Protein AF-A0A7C3QJ65-F1 (afdb_monomer_lite)

pLDDT: mean 93.24, std 5.61, range [56.28, 98.56]

Sequence (211 aa):
IHGATCEPDRPHPTGARRCIPSEDRAKGANEWNRYRVEANDGVIKLAVNGKVVSGVSKCSPRKGYLALESEGSECRFRNIKIKELPSTNPKREEVAEPHVGFRSIFSGLDLTGWKPEAADGWEASGGILRSAGKGGLTRKFEDDSSEVLFDWKVPAKAEGAYKVTVGGKEVKLTGKPGAWNRATVAGDKPEFTFTPAEGLEIRSVFHRHTK

Radius of gyration: 21.66 Å; chains: 1; bounding box: 52×41×55 Å

Secondary structure (DSSP, 8-state):
-TT-EEEESS--TT--SS---SS-----TTPPPPEEEEEETTEEEEEETTEEEEEEEEEESSB--------SS----------PPPP----GGGBPPP--SPEE---SSS-TT-EESSTTSEEEETTEEEEESSS-EEEE--SSEEEEEEEEE--TTS-SEEEEEETTEEEEEE--TTS-EEEEEEEES-EEEEPP-EEEEEEEEEEEE--

Foldseek 3Di:
DPPKAWDWPDADPVRDRFWDFQDDDDDDPPDDKDWDWDQAPQKIFIDINHDTGIITGPIAQSEDDDDDDDDPDDDDDDDDDDDDDDHPPDDPRNYDDDPPAWDDPDPQPALVQKDFPDPQQWGRHRQKIAGQQDGKIKHFDQAQKKKKKKKKAAAQPDPQWFWKAWPNDIDIDGGHHPDIDMDIDMDGRTTIIGHGDHGMMMGDIIMGRDD

Structure (mmCIF, N/CA/C/O backbone):
data_AF-A0A7C3QJ65-F1
#
_entry.id   AF-A0A7C3QJ65-F1
#
loop_
_atom_site.group_PDB
_atom_site.id
_atom_site.type_symbol
_atom_site.label_atom_id
_atom_site.label_alt_id
_atom_site.label_comp_id
_atom_site.label_asym_id
_atom_site.label_entity_id
_atom_site.label_seq_id
_atom_site.pdbx_PDB_ins_code
_atom_site.Cartn_x
_atom_site.Cartn_y
_atom_site.Cartn_z
_atom_site.occupancy
_atom_site.B_iso_or_equiv
_atom_site.auth_seq_id
_atom_site.auth_comp_id
_atom_site.auth_asym_id
_atom_site.auth_atom_id
_atom_site.pdbx_PDB_model_num
ATOM 1 N N . ILE A 1 1 ? 7.523 -0.849 -2.517 1.00 56.28 1 ILE A N 1
ATOM 2 C CA . ILE A 1 1 ? 6.532 -1.911 -2.203 1.00 56.28 1 ILE A CA 1
ATOM 3 C C . ILE A 1 1 ? 7.218 -2.946 -1.319 1.00 56.28 1 ILE A C 1
ATOM 5 O O . ILE A 1 1 ? 8.171 -3.571 -1.772 1.00 56.28 1 ILE A O 1
ATOM 9 N N . HIS A 1 2 ? 6.826 -3.060 -0.048 1.00 62.53 2 HIS A N 1
ATOM 10 C CA . HIS A 1 2 ? 7.439 -4.027 0.871 1.00 62.53 2 HIS A CA 1
ATOM 11 C C . HIS A 1 2 ? 7.270 -5.460 0.342 1.00 62.53 2 HIS A C 1
ATOM 13 O O . HIS A 1 2 ? 6.179 -5.832 -0.077 1.00 62.53 2 HIS A O 1
ATOM 19 N N . GLY A 1 3 ? 8.352 -6.243 0.350 1.00 79.12 3 GLY A N 1
ATOM 20 C CA . GLY A 1 3 ? 8.357 -7.651 -0.071 1.00 79.12 3 GLY A CA 1
ATOM 21 C C . GLY A 1 3 ? 8.619 -7.904 -1.560 1.00 79.12 3 GLY A C 1
ATOM 22 O O . GLY A 1 3 ? 8.914 -9.038 -1.918 1.00 79.12 3 GLY A O 1
ATOM 23 N N . ALA A 1 4 ? 8.575 -6.879 -2.419 1.00 88.12 4 ALA A N 1
ATOM 24 C CA . ALA A 1 4 ? 8.908 -7.045 -3.832 1.00 88.12 4 ALA A CA 1
ATOM 25 C C . ALA A 1 4 ? 10.425 -7.192 -4.042 1.00 88.12 4 ALA A C 1
ATOM 27 O O . ALA A 1 4 ? 11.221 -6.497 -3.404 1.00 88.12 4 ALA A O 1
ATOM 28 N N . THR A 1 5 ? 10.826 -8.063 -4.966 1.00 92.81 5 THR A N 1
ATOM 29 C CA . THR A 1 5 ? 12.233 -8.292 -5.328 1.00 92.81 5 THR A CA 1
ATOM 30 C C . THR A 1 5 ? 12.423 -8.234 -6.841 1.00 92.81 5 THR A C 1
ATOM 32 O O . THR A 1 5 ? 11.487 -8.449 -7.605 1.00 92.81 5 THR A O 1
ATOM 35 N N . CYS A 1 6 ? 13.632 -7.890 -7.283 1.00 95.31 6 CYS A N 1
ATOM 36 C CA . CYS A 1 6 ? 14.039 -7.889 -8.690 1.00 95.31 6 CYS A CA 1
ATOM 37 C C . CYS A 1 6 ? 15.569 -7.835 -8.797 1.00 95.31 6 CYS A C 1
ATOM 39 O O . CYS A 1 6 ? 16.247 -7.557 -7.809 1.00 95.31 6 CYS A O 1
ATOM 41 N N . GLU A 1 7 ? 16.136 -8.080 -9.971 1.00 96.50 7 GLU A N 1
ATOM 42 C CA . GLU A 1 7 ? 17.544 -7.858 -10.313 1.00 96.50 7 GLU A CA 1
ATOM 43 C C . GLU A 1 7 ? 17.655 -6.697 -11.306 1.00 96.50 7 GLU A C 1
ATOM 45 O O . GLU A 1 7 ? 17.042 -6.758 -12.372 1.00 96.50 7 GLU A O 1
ATOM 50 N N . PRO A 1 8 ? 18.394 -5.622 -10.990 1.00 97.19 8 PRO A N 1
ATOM 51 C CA . PRO A 1 8 ? 18.526 -4.504 -11.911 1.00 97.19 8 PRO A CA 1
ATOM 52 C C . PRO A 1 8 ? 19.449 -4.856 -13.081 1.00 97.19 8 PRO A C 1
ATOM 54 O O . PRO A 1 8 ? 20.482 -5.488 -12.884 1.00 97.19 8 PRO A O 1
ATOM 57 N N . ASP A 1 9 ? 19.118 -4.378 -14.285 1.00 97.12 9 ASP A N 1
ATOM 58 C CA . ASP A 1 9 ? 19.954 -4.572 -15.485 1.00 97.12 9 ASP A CA 1
ATOM 59 C C . ASP A 1 9 ? 21.378 -4.019 -15.313 1.00 97.12 9 ASP A C 1
ATOM 61 O O . ASP A 1 9 ? 22.310 -4.426 -16.003 1.00 97.12 9 ASP A O 1
ATOM 65 N N . ARG A 1 10 ? 21.530 -3.031 -14.426 1.00 96.38 10 ARG A N 1
ATOM 66 C CA . ARG A 1 10 ? 22.800 -2.402 -14.068 1.00 96.38 10 ARG A CA 1
ATOM 67 C C . ARG A 1 10 ? 22.866 -2.223 -12.553 1.00 96.38 10 ARG A C 1
ATOM 69 O O . ARG A 1 10 ? 21.858 -1.806 -11.975 1.00 96.38 10 ARG A O 1
ATOM 76 N N . PRO A 1 11 ? 24.021 -2.474 -11.914 1.00 93.44 11 PRO A N 1
ATOM 77 C CA . PRO A 1 11 ? 24.183 -2.263 -10.483 1.00 93.44 11 PRO A CA 1
ATOM 78 C C . PRO A 1 11 ? 23.850 -0.826 -10.077 1.00 93.44 11 PRO A C 1
ATOM 80 O O . PRO A 1 11 ? 24.285 0.135 -10.711 1.00 93.44 11 PRO A O 1
ATOM 83 N N . HIS A 1 12 ? 23.088 -0.676 -8.997 1.00 94.19 12 HIS A N 1
ATOM 84 C CA . HIS A 1 12 ? 22.902 0.624 -8.367 1.00 94.19 12 HIS A CA 1
ATOM 85 C C . HIS A 1 12 ? 24.169 0.987 -7.570 1.00 94.19 12 HIS A C 1
ATOM 87 O O . HIS A 1 12 ? 24.677 0.115 -6.863 1.00 94.19 12 HIS A O 1
ATOM 93 N N . PRO A 1 13 ? 24.644 2.249 -7.576 1.00 92.56 13 PRO A N 1
ATOM 94 C CA . PRO A 1 13 ? 25.845 2.673 -6.840 1.00 92.56 13 PRO A CA 1
ATOM 95 C C . PRO A 1 13 ? 25.834 2.348 -5.339 1.00 92.56 13 PRO A C 1
ATOM 97 O O . PRO A 1 13 ? 26.878 2.179 -4.727 1.00 92.56 13 PRO A O 1
ATOM 100 N N . THR A 1 14 ? 24.643 2.243 -4.747 1.00 94.12 14 THR A N 1
ATOM 101 C CA . THR A 1 14 ? 24.440 1.918 -3.322 1.00 94.12 14 THR A CA 1
ATOM 102 C C . THR A 1 14 ? 24.020 0.464 -3.067 1.00 94.12 14 THR A C 1
ATOM 104 O O . THR A 1 14 ? 23.598 0.134 -1.964 1.00 94.12 14 THR A O 1
ATOM 107 N N . GLY A 1 15 ? 24.028 -0.399 -4.089 1.00 91.81 15 GLY A N 1
ATOM 108 C CA . GLY A 1 15 ? 23.559 -1.788 -3.982 1.00 91.81 15 GLY A CA 1
ATOM 109 C C . GLY A 1 15 ? 22.034 -1.962 -3.919 1.00 91.81 15 GLY A C 1
ATOM 110 O O . GLY A 1 15 ? 21.546 -3.084 -3.786 1.00 91.81 15 GLY A O 1
ATOM 111 N N . ALA A 1 16 ? 21.257 -0.879 -4.039 1.00 90.81 16 ALA A N 1
ATOM 112 C CA . ALA A 1 16 ? 19.799 -0.952 -4.072 1.00 90.81 16 ALA A CA 1
ATOM 113 C C . ALA A 1 16 ? 19.288 -1.820 -5.240 1.00 90.81 16 ALA A C 1
ATOM 115 O O . ALA A 1 16 ? 19.805 -1.770 -6.357 1.00 90.81 16 ALA A O 1
ATOM 116 N N . ARG A 1 17 ? 18.208 -2.575 -5.005 1.00 91.25 17 ARG A N 1
ATOM 117 C CA . ARG A 1 17 ? 17.552 -3.430 -6.011 1.00 91.25 17 ARG A CA 1
ATOM 118 C C . ARG A 1 17 ? 16.629 -2.604 -6.921 1.00 91.25 17 ARG A C 1
ATOM 120 O O . ARG A 1 17 ? 15.421 -2.801 -6.946 1.00 91.25 17 ARG A O 1
ATOM 127 N N . ARG A 1 18 ? 17.203 -1.621 -7.623 1.00 91.75 18 ARG A N 1
ATOM 128 C CA . ARG A 1 18 ? 16.533 -0.767 -8.621 1.00 91.75 18 ARG A CA 1
ATOM 129 C C . ARG A 1 18 ? 17.526 -0.327 -9.696 1.00 91.75 18 ARG A C 1
ATOM 131 O O . ARG A 1 18 ? 18.717 -0.219 -9.422 1.00 91.75 18 ARG A O 1
ATOM 138 N N . CYS A 1 19 ? 17.043 -0.034 -10.901 1.00 95.31 19 CYS A N 1
ATOM 139 C CA . CYS A 1 19 ? 17.888 0.383 -12.022 1.00 95.31 19 CYS A CA 1
ATOM 140 C C . CYS A 1 19 ? 17.756 1.893 -12.281 1.00 95.31 19 CYS A C 1
ATOM 142 O O . CYS A 1 19 ? 16.669 2.368 -12.610 1.00 95.31 19 CYS A O 1
ATOM 144 N N . ILE A 1 20 ? 18.858 2.639 -12.144 1.00 95.06 20 ILE A N 1
ATOM 145 C CA . ILE A 1 20 ? 18.924 4.062 -12.525 1.00 95.06 20 ILE A CA 1
ATOM 146 C C . ILE A 1 20 ? 18.841 4.173 -14.061 1.00 95.06 20 ILE A C 1
ATOM 148 O O . ILE A 1 20 ? 19.428 3.330 -14.758 1.00 95.06 20 ILE A O 1
ATOM 152 N N . PRO A 1 21 ? 18.138 5.185 -14.611 1.00 96.06 21 PRO A N 1
ATOM 153 C CA . PRO A 1 21 ? 18.140 5.464 -16.045 1.00 96.06 21 PRO A CA 1
ATOM 154 C C . PRO A 1 21 ? 19.560 5.553 -16.620 1.00 96.06 21 PRO A C 1
ATOM 156 O O . PRO A 1 21 ? 20.447 6.144 -16.016 1.00 96.06 21 PRO A O 1
ATOM 159 N N . SER A 1 22 ? 19.789 4.966 -17.794 1.00 96.06 22 SER A N 1
ATOM 160 C CA . SER A 1 22 ? 21.086 5.038 -18.487 1.00 96.06 22 SER A CA 1
ATOM 161 C C . SER A 1 22 ? 21.406 6.432 -19.032 1.00 96.06 22 SER A C 1
ATOM 163 O O . SER A 1 22 ? 22.543 6.701 -19.394 1.00 96.06 22 SER A O 1
ATOM 165 N N . GLU A 1 23 ? 20.395 7.284 -19.157 1.00 96.50 23 GLU A N 1
ATOM 166 C CA . GLU A 1 23 ? 20.479 8.660 -19.641 1.00 96.50 23 GLU A CA 1
ATOM 167 C C . GLU A 1 23 ? 19.212 9.404 -19.198 1.00 96.50 23 GLU A C 1
ATOM 169 O O . GLU A 1 23 ? 18.167 8.775 -18.982 1.00 96.50 23 GLU A O 1
ATOM 174 N N . ASP A 1 24 ? 19.297 10.728 -19.090 1.00 97.12 24 ASP A N 1
ATOM 175 C CA . ASP A 1 24 ? 18.121 11.559 -18.859 1.00 97.12 24 ASP A CA 1
ATOM 176 C C . ASP A 1 24 ? 17.358 11.776 -20.171 1.00 97.12 24 ASP A C 1
ATOM 178 O O . ASP A 1 24 ? 17.922 12.088 -21.223 1.00 97.12 24 ASP A O 1
ATOM 182 N N . ARG A 1 25 ? 16.051 11.550 -20.107 1.00 97.25 25 ARG A N 1
ATOM 183 C CA . ARG A 1 25 ? 15.113 11.722 -21.218 1.00 97.25 25 ARG A CA 1
ATOM 184 C C . ARG A 1 25 ? 13.868 12.474 -20.793 1.00 97.25 25 ARG A C 1
ATOM 186 O O . ARG A 1 25 ? 13.020 12.709 -21.654 1.00 97.25 25 ARG A O 1
ATOM 193 N N . ALA A 1 26 ? 13.716 12.786 -19.508 1.00 96.75 26 ALA A N 1
ATOM 194 C CA . ALA A 1 26 ? 12.559 13.515 -19.038 1.00 96.75 26 ALA A CA 1
ATOM 195 C C . ALA A 1 26 ? 12.651 14.964 -19.526 1.00 96.75 26 ALA A C 1
ATOM 197 O O . ALA A 1 26 ? 13.705 15.592 -19.518 1.00 96.75 26 ALA A O 1
ATOM 198 N N . LYS A 1 27 ? 11.525 15.478 -20.000 1.00 97.00 27 LYS A N 1
ATOM 199 C CA . LYS A 1 27 ? 11.337 16.894 -20.286 1.00 97.00 27 LYS A CA 1
ATOM 200 C C . LYS A 1 27 ? 11.169 17.682 -18.989 1.00 97.00 27 LYS A C 1
ATOM 202 O O . LYS A 1 27 ? 10.910 17.087 -17.940 1.00 97.00 27 LYS A O 1
ATOM 207 N N . GLY A 1 28 ? 11.284 19.005 -19.086 1.00 94.69 28 GLY A N 1
ATOM 208 C CA . GLY A 1 28 ? 11.194 19.900 -17.938 1.00 94.69 28 GLY A CA 1
ATOM 209 C C . GLY A 1 28 ? 9.816 19.906 -17.272 1.00 94.69 28 GLY A C 1
ATOM 210 O O . GLY A 1 28 ? 8.857 19.271 -17.723 1.00 94.69 28 GLY A O 1
ATOM 211 N N . ALA A 1 29 ? 9.712 20.656 -16.175 1.00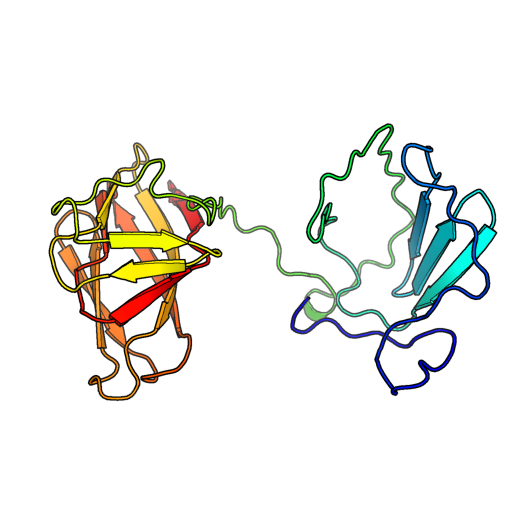 91.56 29 ALA A N 1
ATOM 212 C CA . ALA A 1 29 ? 8.446 20.858 -15.480 1.00 91.56 29 ALA A CA 1
ATOM 213 C C . ALA A 1 29 ? 7.355 21.368 -16.442 1.00 91.56 29 ALA A C 1
ATOM 215 O O . ALA A 1 29 ? 7.623 22.171 -17.334 1.00 91.56 29 ALA A O 1
ATOM 216 N N . ASN A 1 30 ? 6.116 20.916 -16.234 1.00 92.62 30 ASN A N 1
ATOM 217 C CA . ASN A 1 30 ? 4.937 21.221 -17.060 1.00 92.62 30 ASN A CA 1
ATOM 218 C C . ASN A 1 30 ? 4.946 20.658 -18.494 1.00 92.62 30 ASN A C 1
ATOM 220 O O . ASN A 1 30 ? 3.999 20.896 -19.248 1.00 92.62 30 ASN A O 1
ATOM 224 N N . GLU A 1 31 ? 5.944 19.858 -18.873 1.00 97.19 31 GLU A N 1
ATOM 225 C CA . GLU A 1 31 ? 5.954 19.158 -20.155 1.00 97.19 31 GLU A CA 1
ATOM 226 C C . GLU A 1 31 ? 5.465 17.708 -20.046 1.00 97.19 31 GLU A C 1
ATOM 228 O O . GLU A 1 31 ? 5.669 17.002 -19.058 1.00 97.19 31 GLU A O 1
ATOM 233 N N . TRP A 1 32 ? 4.839 17.221 -21.120 1.00 97.88 32 TRP A N 1
ATOM 234 C CA . TRP A 1 32 ? 4.374 15.839 -21.189 1.00 97.88 32 TRP A CA 1
ATOM 235 C C . TRP A 1 32 ? 5.487 14.889 -21.618 1.00 97.88 32 TRP A C 1
ATOM 237 O O . TRP A 1 32 ? 6.022 14.990 -22.726 1.00 97.88 32 TRP A O 1
ATOM 247 N N . ASN A 1 33 ? 5.743 13.897 -20.771 1.00 98.06 33 ASN A N 1
ATOM 248 C CA . ASN A 1 33 ? 6.625 12.777 -21.056 1.00 98.06 33 ASN A CA 1
ATOM 249 C C . ASN A 1 33 ? 5.822 11.541 -21.479 1.00 98.06 33 ASN A C 1
ATOM 251 O O . ASN A 1 33 ? 4.770 11.239 -20.913 1.00 98.06 33 ASN A O 1
ATOM 255 N N . ARG A 1 34 ? 6.326 10.796 -22.466 1.00 98.19 34 ARG A N 1
ATOM 256 C CA . ARG A 1 34 ? 5.744 9.519 -22.890 1.00 98.19 34 ARG A CA 1
ATOM 257 C C . ARG A 1 34 ? 6.483 8.367 -22.226 1.00 98.19 34 ARG A C 1
ATOM 259 O O . ARG A 1 34 ? 7.648 8.127 -22.532 1.00 98.19 34 ARG A O 1
ATOM 266 N N . TYR A 1 35 ? 5.770 7.617 -21.397 1.00 98.00 35 TYR A N 1
ATOM 267 C CA . TYR A 1 35 ? 6.270 6.405 -20.759 1.00 98.00 35 TYR A CA 1
ATOM 268 C C . TYR A 1 35 ? 5.720 5.175 -21.486 1.00 98.00 35 TYR A C 1
ATOM 270 O O . TYR A 1 35 ? 4.536 5.120 -21.825 1.00 98.00 35 TYR A O 1
ATOM 278 N N . ARG A 1 36 ? 6.579 4.184 -21.733 1.00 98.19 36 ARG A N 1
ATOM 279 C CA . ARG A 1 36 ? 6.175 2.832 -22.137 1.00 98.19 36 ARG A CA 1
ATOM 280 C C . ARG A 1 36 ? 6.827 1.846 -21.182 1.00 98.19 36 ARG A C 1
ATOM 282 O O . ARG A 1 36 ? 8.048 1.721 -21.174 1.00 98.19 36 ARG A O 1
ATOM 289 N N . VAL A 1 37 ? 6.001 1.162 -20.404 1.00 97.62 37 VAL A N 1
ATOM 290 C CA . VAL A 1 37 ? 6.424 0.053 -19.551 1.00 97.62 37 VAL A CA 1
ATOM 291 C C . VAL A 1 37 ? 6.073 -1.239 -20.270 1.00 97.62 37 VAL A C 1
ATOM 293 O O . VAL A 1 37 ? 4.936 -1.414 -20.703 1.00 97.62 37 VAL A O 1
ATOM 296 N N . GLU A 1 38 ? 7.052 -2.120 -20.420 1.00 97.12 38 GLU A N 1
ATOM 297 C CA . GLU A 1 38 ? 6.853 -3.471 -20.936 1.00 97.12 38 GLU A CA 1
ATOM 298 C C . GLU A 1 38 ? 7.221 -4.453 -19.832 1.00 97.12 38 GLU A C 1
ATOM 300 O O . GLU A 1 38 ? 8.361 -4.452 -19.370 1.00 97.12 38 GLU A O 1
ATOM 305 N N . ALA A 1 39 ? 6.246 -5.240 -19.384 1.00 95.62 39 ALA A N 1
ATOM 306 C CA . ALA A 1 39 ? 6.422 -6.261 -18.364 1.00 95.62 39 ALA A CA 1
ATOM 307 C C . ALA A 1 39 ? 6.089 -7.624 -18.973 1.00 95.62 39 ALA A C 1
ATOM 309 O O . ALA A 1 39 ? 4.946 -7.865 -19.361 1.00 95.62 39 ALA A O 1
ATOM 310 N N . ASN A 1 40 ? 7.089 -8.493 -19.083 1.00 93.62 40 ASN A N 1
ATOM 311 C CA . ASN A 1 40 ? 6.942 -9.823 -19.654 1.00 93.62 40 ASN A CA 1
ATOM 312 C C . ASN A 1 40 ? 7.882 -10.799 -18.943 1.00 93.62 40 ASN A C 1
ATOM 314 O O . ASN A 1 40 ? 9.057 -10.499 -18.762 1.00 93.62 40 ASN A O 1
ATOM 318 N N . ASP A 1 41 ? 7.358 -11.949 -18.526 1.00 91.62 41 ASP A N 1
ATOM 319 C CA . ASP A 1 41 ? 8.141 -13.042 -17.938 1.00 91.62 41 ASP A CA 1
ATOM 320 C C . ASP A 1 41 ? 9.087 -12.624 -16.784 1.00 91.62 41 ASP A C 1
ATOM 322 O O . ASP A 1 41 ? 10.246 -13.018 -16.703 1.00 91.62 41 ASP A O 1
ATOM 326 N N . GLY A 1 42 ? 8.614 -11.762 -15.874 1.00 93.06 42 GLY A N 1
ATOM 327 C CA . GLY A 1 42 ? 9.434 -11.265 -14.756 1.00 93.06 42 GLY A CA 1
ATOM 328 C C . GLY A 1 42 ? 10.523 -10.255 -15.151 1.00 93.06 42 GLY A C 1
ATOM 329 O O . GLY A 1 42 ? 11.331 -9.867 -14.303 1.00 93.06 42 GLY A O 1
ATOM 330 N N . VAL A 1 43 ? 10.533 -9.797 -16.404 1.00 95.50 43 VAL A N 1
ATOM 331 C CA . VAL A 1 43 ? 11.344 -8.683 -16.903 1.00 95.50 43 VAL A CA 1
ATOM 332 C C . VAL A 1 43 ? 10.461 -7.454 -17.063 1.00 95.50 43 VAL A C 1
ATOM 334 O O . VAL A 1 43 ? 9.379 -7.532 -17.637 1.00 95.50 43 VAL A O 1
ATOM 337 N N . ILE A 1 44 ? 10.930 -6.308 -16.574 1.00 96.81 44 ILE A N 1
ATOM 338 C CA . ILE A 1 44 ? 10.262 -5.016 -16.739 1.00 96.81 44 ILE A CA 1
ATOM 339 C C . ILE A 1 44 ? 11.249 -4.048 -17.374 1.00 96.81 44 ILE A C 1
ATOM 341 O O . ILE A 1 44 ? 12.331 -3.827 -16.833 1.00 96.81 44 ILE A O 1
ATOM 345 N N . LYS A 1 45 ? 10.876 -3.446 -18.504 1.00 98.06 45 LYS A N 1
ATOM 346 C CA . LYS A 1 45 ? 11.635 -2.378 -19.166 1.00 98.06 45 LYS A CA 1
ATOM 347 C C . LYS A 1 45 ? 10.826 -1.090 -19.169 1.00 98.06 45 LYS A C 1
ATOM 349 O O . LYS A 1 45 ? 9.633 -1.097 -19.470 1.00 98.06 45 LYS A O 1
ATOM 354 N N . LEU A 1 46 ? 11.497 0.021 -18.888 1.00 98.31 46 LEU A N 1
ATOM 355 C CA . LEU A 1 46 ? 10.932 1.359 -18.973 1.00 98.31 46 LEU A CA 1
ATOM 356 C C . LEU A 1 46 ? 11.587 2.122 -20.123 1.00 98.31 46 LEU A C 1
ATOM 358 O O . LEU A 1 46 ? 12.801 2.340 -20.136 1.00 98.31 46 LEU A O 1
ATOM 362 N N . ALA A 1 47 ? 10.757 2.577 -21.058 1.00 98.56 47 ALA A N 1
ATOM 363 C CA . ALA A 1 47 ? 11.131 3.584 -22.033 1.00 98.56 47 ALA A CA 1
ATOM 364 C C . ALA A 1 47 ? 10.529 4.949 -21.698 1.00 98.56 47 ALA A C 1
ATOM 366 O O . ALA A 1 47 ? 9.329 5.057 -21.438 1.00 98.56 47 ALA A O 1
ATOM 367 N N . VAL A 1 48 ? 11.362 5.986 -21.779 1.00 98.56 48 VAL A N 1
ATOM 368 C CA . VAL A 1 48 ? 10.982 7.393 -21.607 1.00 98.56 48 VAL A CA 1
ATOM 369 C C . VAL A 1 48 ? 11.252 8.114 -22.923 1.00 98.56 48 VAL A C 1
ATOM 371 O O . VAL A 1 48 ? 12.338 8.005 -23.491 1.00 98.56 48 VAL A O 1
ATOM 374 N N . ASN A 1 49 ? 10.235 8.797 -23.450 1.00 98.25 49 ASN A N 1
ATOM 375 C CA . ASN A 1 49 ? 10.297 9.557 -24.702 1.00 98.25 49 ASN A CA 1
ATOM 376 C C . ASN A 1 49 ? 10.922 8.773 -25.874 1.00 98.25 49 ASN A C 1
ATOM 378 O O . ASN A 1 49 ? 11.700 9.298 -26.663 1.00 98.25 49 ASN A O 1
ATOM 382 N N . GLY A 1 50 ? 10.549 7.493 -25.992 1.00 97.62 50 GLY A N 1
ATOM 383 C CA . GLY A 1 50 ? 10.890 6.636 -27.132 1.00 97.62 50 GLY A CA 1
ATOM 384 C C . GLY A 1 50 ? 12.117 5.741 -26.956 1.00 97.62 50 GLY A C 1
ATOM 385 O O . GLY A 1 50 ? 12.309 4.859 -27.790 1.00 97.62 50 GLY A O 1
ATOM 386 N N . LYS A 1 51 ? 12.902 5.885 -25.877 1.00 98.12 51 LYS A N 1
ATOM 387 C CA . LYS A 1 51 ? 14.084 5.040 -25.631 1.00 98.12 51 LYS A CA 1
ATOM 388 C C . LYS A 1 51 ? 13.997 4.301 -24.304 1.00 98.12 51 LYS A C 1
ATOM 390 O O . LYS A 1 51 ? 13.607 4.886 -23.300 1.00 98.12 51 LYS A O 1
ATOM 395 N N . VAL A 1 52 ? 14.352 3.014 -24.315 1.00 98.38 52 VAL A N 1
ATOM 396 C CA . VAL A 1 52 ? 14.500 2.200 -23.100 1.00 98.38 52 VAL A CA 1
ATOM 397 C C . VAL A 1 52 ? 15.684 2.737 -22.306 1.00 98.38 52 VAL A C 1
ATOM 399 O O . VAL A 1 52 ? 16.798 2.769 -22.823 1.00 98.38 52 VAL A O 1
ATOM 402 N N . VAL A 1 53 ? 15.432 3.161 -21.070 1.00 98.31 53 VAL A N 1
ATOM 403 C CA . VAL A 1 53 ? 16.448 3.770 -20.197 1.00 98.31 53 VAL A CA 1
ATOM 404 C C . VAL A 1 53 ? 16.718 2.944 -18.947 1.00 98.31 53 VAL A C 1
ATOM 406 O O . VAL A 1 53 ? 17.816 3.005 -18.402 1.00 98.31 53 VAL A O 1
ATOM 409 N N . SER A 1 54 ? 15.772 2.130 -18.486 1.00 97.75 54 SER A N 1
ATOM 410 C CA . SER A 1 54 ? 15.966 1.280 -17.310 1.00 97.75 54 SER A CA 1
ATOM 411 C C . SER A 1 54 ? 15.223 -0.040 -17.441 1.00 97.75 54 SER A C 1
ATOM 413 O O . SER A 1 54 ? 14.291 -0.189 -18.238 1.00 97.75 54 SER A O 1
ATOM 415 N N . GLY A 1 55 ? 15.664 -1.012 -16.651 1.00 97.88 55 GLY A N 1
ATOM 416 C CA . GLY A 1 55 ? 15.026 -2.307 -16.604 1.00 97.88 55 GLY A CA 1
ATOM 417 C C . GLY A 1 55 ? 15.473 -3.150 -15.425 1.00 97.88 55 GLY A C 1
ATOM 418 O O . GLY A 1 55 ? 16.515 -2.919 -14.806 1.00 97.88 55 GLY A O 1
ATOM 419 N N . VAL A 1 56 ? 14.623 -4.108 -15.102 1.00 97.69 56 VAL A N 1
ATOM 420 C CA . VAL A 1 56 ? 14.834 -5.103 -14.059 1.00 97.69 56 VAL A CA 1
ATOM 421 C C . VAL A 1 56 ? 14.384 -6.470 -14.575 1.00 97.69 56 VAL A C 1
ATOM 423 O O . VAL A 1 56 ? 13.559 -6.565 -15.485 1.00 97.69 56 VAL A O 1
ATOM 426 N N . SER A 1 57 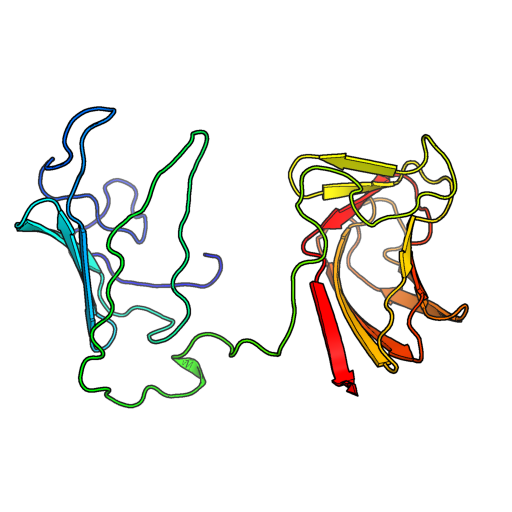? 14.922 -7.529 -13.990 1.00 96.94 57 SER A N 1
ATOM 427 C CA . SER A 1 57 ? 14.592 -8.929 -14.260 1.00 96.94 57 SER A CA 1
ATOM 428 C C . SER A 1 57 ? 14.326 -9.676 -12.953 1.00 96.94 57 SER A C 1
ATOM 430 O O . SER A 1 57 ? 14.435 -9.089 -11.876 1.00 96.94 57 SER A O 1
ATOM 432 N N . LYS A 1 58 ? 13.933 -10.954 -13.032 1.00 95.25 58 LYS A N 1
ATOM 433 C CA . LYS A 1 58 ? 13.596 -11.796 -11.868 1.00 95.25 58 LYS A CA 1
ATOM 434 C C . LYS A 1 58 ? 12.660 -11.094 -10.876 1.00 95.25 58 LYS A C 1
ATOM 436 O O . LYS A 1 58 ? 12.860 -11.155 -9.663 1.00 95.25 58 LYS A O 1
ATOM 441 N N . CYS A 1 59 ? 11.683 -10.359 -11.404 1.00 94.50 59 CYS A N 1
ATOM 442 C CA . CYS A 1 59 ? 10.736 -9.626 -10.580 1.00 94.50 59 CYS A CA 1
ATOM 443 C C . CYS A 1 59 ? 9.826 -10.598 -9.832 1.00 94.50 59 CYS A C 1
ATOM 445 O O . CYS A 1 59 ? 9.305 -11.537 -10.429 1.00 94.50 59 CYS A O 1
ATOM 447 N N . SER A 1 60 ? 9.585 -10.329 -8.555 1.00 92.31 60 SER A N 1
ATOM 448 C CA . SER A 1 60 ? 8.522 -10.947 -7.773 1.00 92.31 60 SER A CA 1
ATOM 449 C C . SER A 1 60 ? 7.765 -9.854 -7.013 1.00 92.31 60 SER A C 1
ATOM 451 O O . SER A 1 60 ? 8.407 -9.052 -6.325 1.00 92.31 60 SER A O 1
ATOM 453 N N . PRO A 1 61 ? 6.428 -9.779 -7.134 1.00 93.12 61 PRO A N 1
ATOM 454 C CA . PRO A 1 61 ? 5.568 -10.623 -7.974 1.00 93.12 61 PRO A CA 1
ATOM 455 C C . PRO A 1 61 ? 5.688 -10.320 -9.486 1.00 93.12 61 PRO A C 1
ATOM 457 O O . PRO A 1 61 ? 6.064 -9.222 -9.891 1.00 93.12 61 PRO A O 1
ATOM 460 N N . ARG A 1 62 ? 5.324 -11.297 -10.327 1.00 92.69 62 ARG A N 1
ATOM 461 C CA . ARG A 1 62 ? 5.326 -11.265 -11.807 1.00 92.69 62 ARG A CA 1
ATOM 462 C C . ARG A 1 62 ? 3.993 -10.828 -12.428 1.00 92.69 62 ARG A C 1
ATOM 464 O O . ARG A 1 62 ? 3.944 -10.530 -13.617 1.00 92.69 62 ARG A O 1
ATOM 471 N N . LYS A 1 63 ? 2.914 -10.785 -11.642 1.00 91.06 63 LYS A N 1
ATOM 472 C CA . LYS A 1 63 ? 1.585 -10.275 -12.026 1.00 91.06 63 LYS A CA 1
ATOM 473 C C . LYS A 1 63 ? 0.981 -9.538 -10.837 1.00 91.06 63 LYS A C 1
ATOM 475 O O . LYS A 1 63 ? 1.119 -10.012 -9.716 1.00 91.06 63 LYS A O 1
ATOM 480 N N . GLY A 1 64 ? 0.313 -8.410 -11.057 1.00 89.81 64 GLY A N 1
ATOM 481 C CA . GLY A 1 64 ? -0.291 -7.627 -9.980 1.00 89.81 64 GLY A CA 1
ATOM 482 C C . GLY A 1 64 ? -0.950 -6.345 -10.477 1.00 89.81 64 GLY A C 1
ATOM 483 O O . GLY A 1 64 ? -1.276 -6.229 -11.657 1.00 89.81 64 GLY A O 1
ATOM 484 N N . TYR A 1 65 ? -1.145 -5.395 -9.567 1.00 88.88 65 TYR A N 1
ATOM 485 C CA . TYR A 1 65 ? -1.791 -4.112 -9.851 1.00 88.88 65 TYR A CA 1
ATOM 486 C C . TYR A 1 65 ? -0.815 -3.089 -10.421 1.00 88.88 65 TYR A C 1
ATOM 488 O O . TYR A 1 65 ? 0.380 -3.108 -10.129 1.00 88.88 65 TYR A O 1
ATOM 496 N N . LEU A 1 66 ? -1.364 -2.142 -11.177 1.00 90.19 66 LEU A N 1
ATOM 497 C CA . LEU A 1 66 ? -0.695 -0.893 -11.511 1.00 90.19 66 LEU A CA 1
ATOM 498 C C . LEU A 1 66 ? -1.154 0.179 -10.523 1.00 90.19 66 LEU A C 1
ATOM 500 O O . LEU A 1 66 ? -2.348 0.299 -10.252 1.00 90.19 66 LEU A O 1
ATOM 504 N N . ALA A 1 67 ? -0.209 0.959 -10.0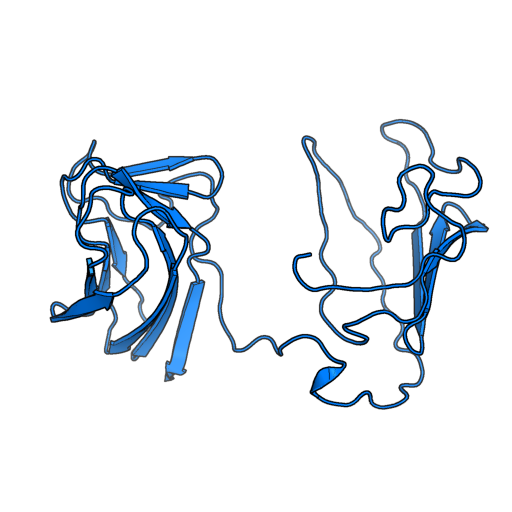08 1.00 88.75 67 ALA A N 1
ATOM 505 C CA . ALA A 1 67 ? -0.481 2.111 -9.161 1.00 88.75 67 ALA A CA 1
ATOM 506 C C . ALA A 1 67 ? 0.079 3.371 -9.823 1.00 88.75 67 ALA A C 1
ATOM 508 O O . ALA A 1 67 ? 1.144 3.335 -10.442 1.00 88.75 67 ALA A O 1
ATOM 509 N N . LEU A 1 68 ? -0.652 4.473 -9.689 1.00 90.50 68 LEU A N 1
ATOM 510 C CA . LEU A 1 68 ? -0.166 5.801 -10.034 1.00 90.50 68 LEU A CA 1
ATOM 511 C C . LEU A 1 68 ? 0.297 6.452 -8.738 1.00 90.50 68 LEU A C 1
ATOM 513 O O . LEU A 1 68 ? -0.496 6.638 -7.818 1.00 90.50 68 LEU A O 1
ATOM 517 N N . GLU A 1 69 ? 1.587 6.737 -8.661 1.00 87.38 69 GLU A N 1
ATOM 518 C CA . GLU A 1 69 ? 2.214 7.318 -7.482 1.00 87.38 69 GLU A CA 1
ATOM 519 C C . GLU A 1 69 ? 2.577 8.774 -7.758 1.00 87.38 69 GLU A C 1
ATOM 521 O O . GLU A 1 69 ? 3.047 9.114 -8.845 1.00 87.38 69 GLU A O 1
ATOM 526 N N . SER A 1 70 ? 2.362 9.620 -6.754 1.00 86.12 70 SER A N 1
ATOM 527 C CA . SER A 1 70 ? 2.907 10.969 -6.704 1.00 86.12 70 SER A CA 1
ATOM 528 C C . SER A 1 70 ? 3.595 11.163 -5.363 1.00 86.12 70 SER A C 1
ATOM 530 O O . SER A 1 70 ? 3.000 10.879 -4.324 1.00 86.12 70 SER A O 1
ATOM 532 N N . GLU A 1 71 ? 4.832 11.651 -5.379 1.00 83.38 71 GLU A N 1
ATOM 533 C CA . GLU A 1 71 ? 5.607 11.921 -4.170 1.00 83.38 71 GLU A CA 1
ATOM 534 C C . GLU A 1 71 ? 5.807 13.436 -4.028 1.00 83.38 71 GLU A C 1
ATOM 536 O O . GLU A 1 71 ? 6.463 14.079 -4.847 1.00 83.38 71 GLU A O 1
ATOM 541 N N . GLY A 1 72 ? 5.186 14.028 -3.004 1.00 82.62 72 GLY A N 1
ATOM 542 C CA . GLY A 1 72 ? 5.437 15.410 -2.570 1.00 82.62 72 GLY A CA 1
ATOM 543 C C . GLY A 1 72 ? 4.896 16.541 -3.456 1.00 82.62 72 GLY A C 1
ATOM 544 O O . GLY A 1 72 ? 4.957 17.696 -3.048 1.00 82.62 72 GLY A O 1
ATOM 545 N N . SER A 1 73 ? 4.353 16.255 -4.640 1.00 85.62 73 SER A N 1
ATOM 546 C CA . SER A 1 73 ? 3.795 17.273 -5.544 1.00 85.62 73 SER A CA 1
ATOM 547 C C . SER A 1 73 ? 2.638 16.726 -6.382 1.00 85.62 73 SER A C 1
ATOM 549 O O . SER A 1 73 ? 2.350 15.531 -6.349 1.00 85.62 73 SER A O 1
ATOM 551 N N . GLU A 1 74 ? 1.927 17.592 -7.103 1.00 88.19 74 GLU A N 1
ATOM 552 C CA . GLU A 1 74 ? 0.877 17.175 -8.038 1.00 88.19 74 GLU A CA 1
ATOM 553 C C . GLU A 1 74 ? 1.491 16.463 -9.257 1.00 88.19 74 GLU A C 1
ATOM 555 O O . GLU A 1 74 ? 2.402 16.985 -9.898 1.00 88.19 74 GLU A O 1
ATOM 560 N N . CYS A 1 75 ? 0.949 15.298 -9.628 1.00 91.50 75 CYS A N 1
ATOM 561 C CA . CYS A 1 75 ? 1.308 14.591 -10.857 1.00 91.50 75 CYS A CA 1
ATOM 562 C C . CYS A 1 75 ? 0.057 14.309 -11.696 1.00 91.50 75 CYS A C 1
ATOM 564 O O . CYS A 1 75 ? -0.959 13.833 -11.186 1.00 91.50 75 CYS A O 1
ATOM 566 N N . ARG A 1 76 ? 0.126 14.598 -13.001 1.00 94.19 76 ARG A N 1
ATOM 567 C CA . ARG A 1 76 ? -0.988 14.410 -13.941 1.00 94.19 76 ARG A CA 1
ATOM 568 C C . ARG A 1 76 ? -0.695 13.267 -14.900 1.00 94.19 76 ARG A C 1
ATOM 570 O O . ARG A 1 76 ? 0.335 13.253 -15.570 1.00 94.19 76 ARG A O 1
ATOM 577 N N . PHE A 1 77 ? -1.659 12.365 -15.046 1.00 95.94 77 PHE A N 1
ATOM 578 C CA . PHE A 1 77 ? -1.588 11.234 -15.966 1.00 95.94 77 PHE A CA 1
ATOM 579 C C . PHE A 1 77 ? -2.689 11.347 -17.022 1.00 95.94 77 PHE A C 1
ATOM 581 O O . PHE A 1 77 ? -3.821 11.713 -16.715 1.00 95.94 77 PHE A O 1
ATOM 588 N N . ARG A 1 78 ? -2.374 11.027 -18.281 1.00 96.31 78 ARG A N 1
ATOM 589 C CA . ARG A 1 78 ? -3.359 10.973 -19.374 1.00 96.31 78 ARG A CA 1
ATOM 590 C C . ARG A 1 78 ? -2.989 9.902 -20.387 1.00 96.31 78 ARG A C 1
ATOM 592 O O . ARG A 1 78 ? -1.827 9.515 -20.479 1.00 96.31 78 ARG A O 1
ATOM 599 N N . ASN A 1 79 ? -3.963 9.486 -21.196 1.00 97.62 79 ASN A N 1
ATOM 600 C CA . ASN A 1 79 ? -3.771 8.513 -22.277 1.00 97.62 79 ASN A CA 1
ATOM 601 C C . ASN A 1 79 ? -3.161 7.181 -21.804 1.00 97.62 79 ASN A C 1
ATOM 603 O O . ASN A 1 79 ? -2.357 6.578 -22.518 1.00 97.62 79 ASN A O 1
ATOM 607 N N . ILE A 1 80 ? -3.548 6.722 -20.610 1.00 97.44 80 ILE A N 1
ATOM 608 C CA . ILE A 1 80 ? -3.141 5.418 -20.083 1.00 97.44 80 ILE A CA 1
ATOM 609 C C . ILE A 1 80 ? -3.844 4.338 -20.905 1.00 97.44 80 ILE A C 1
ATOM 611 O O . ILE A 1 80 ? -5.069 4.318 -21.009 1.00 97.44 80 ILE A O 1
ATOM 615 N N . LYS A 1 81 ? -3.054 3.459 -21.517 1.00 97.06 81 LYS A N 1
ATOM 616 C CA . LYS A 1 81 ? -3.529 2.340 -22.330 1.00 97.06 81 LYS A CA 1
ATOM 617 C C . LYS A 1 81 ? -2.753 1.095 -21.940 1.00 97.06 81 LYS A C 1
ATOM 619 O O . LYS A 1 81 ? -1.554 1.178 -21.679 1.00 97.06 81 LYS A O 1
ATOM 624 N N . ILE A 1 82 ? -3.431 -0.045 -21.941 1.00 96.88 82 ILE A N 1
ATOM 625 C CA . ILE A 1 82 ? -2.845 -1.342 -21.610 1.00 96.88 82 ILE A CA 1
ATOM 626 C C . ILE A 1 82 ? -3.047 -2.267 -22.807 1.00 96.88 82 ILE A C 1
ATOM 628 O O . ILE A 1 82 ? -4.124 -2.305 -23.397 1.00 96.88 82 ILE A O 1
ATOM 632 N N . LYS A 1 83 ? -1.988 -2.991 -23.168 1.00 96.44 83 LYS A N 1
ATOM 633 C CA . LYS A 1 83 ? -2.040 -4.126 -24.086 1.00 96.44 83 LYS A CA 1
ATOM 634 C C . LYS A 1 83 ? -1.532 -5.336 -23.320 1.00 96.44 83 LYS A C 1
ATOM 636 O O . LYS A 1 83 ? -0.372 -5.346 -22.915 1.00 96.44 83 LYS A O 1
ATOM 641 N N . GLU A 1 84 ? -2.388 -6.330 -23.130 1.00 95.12 84 GLU A N 1
ATOM 642 C CA . GLU A 1 84 ? -1.961 -7.596 -22.544 1.00 95.12 84 GLU A CA 1
ATOM 643 C C . GLU A 1 84 ? -1.014 -8.327 -23.505 1.00 95.12 84 GLU A C 1
ATOM 645 O O . GLU A 1 84 ? -1.227 -8.360 -24.721 1.00 95.12 84 GLU A O 1
ATOM 650 N N . LEU A 1 85 ? 0.069 -8.869 -22.952 1.00 93.31 85 LEU A N 1
ATOM 651 C CA . LEU A 1 85 ? 1.029 -9.708 -23.664 1.00 93.31 85 LEU A CA 1
ATOM 652 C C . LEU A 1 85 ? 0.731 -11.187 -23.371 1.00 93.31 85 LEU A C 1
ATOM 654 O O . LEU A 1 85 ? 0.090 -11.479 -22.356 1.00 93.31 85 LEU A O 1
ATOM 658 N N . PRO A 1 86 ? 1.200 -12.128 -24.213 1.00 91.25 86 PRO A N 1
ATOM 659 C CA . PRO A 1 86 ? 1.112 -13.552 -23.908 1.00 91.25 86 PRO A CA 1
ATOM 660 C C . PRO A 1 86 ? 1.659 -13.854 -22.510 1.00 91.25 86 PRO A C 1
ATOM 662 O O . PRO A 1 86 ? 2.725 -13.370 -22.133 1.00 91.25 86 PRO A O 1
ATOM 665 N N . SER A 1 87 ? 0.918 -14.641 -21.734 1.00 87.88 87 SER A N 1
ATOM 666 C CA . SER A 1 87 ? 1.285 -14.970 -20.359 1.00 87.88 87 SER A CA 1
ATOM 667 C C . SER A 1 87 ? 1.914 -16.355 -20.278 1.00 87.88 87 SER A C 1
ATOM 669 O O . SER A 1 87 ? 1.428 -17.294 -20.903 1.00 87.88 87 SER A O 1
ATOM 671 N N . THR A 1 88 ? 2.931 -16.510 -19.429 1.00 88.69 88 THR A N 1
ATOM 672 C CA . THR A 1 88 ? 3.445 -17.831 -19.029 1.00 88.69 88 THR A CA 1
ATOM 673 C C . THR A 1 88 ? 2.574 -18.505 -17.962 1.00 88.69 88 THR A C 1
ATOM 675 O O . THR A 1 88 ? 2.950 -19.562 -17.470 1.00 88.69 88 THR A O 1
ATOM 678 N N . ASN A 1 89 ? 1.471 -17.870 -17.543 1.00 89.94 89 ASN A N 1
ATOM 679 C CA . ASN A 1 89 ? 0.626 -18.278 -16.421 1.00 89.94 89 ASN A CA 1
ATOM 680 C C . ASN A 1 89 ? 1.432 -18.536 -15.122 1.00 89.94 89 ASN A C 1
ATOM 682 O O . ASN A 1 89 ? 1.572 -19.687 -14.706 1.00 89.94 89 ASN A O 1
ATOM 686 N N . PRO A 1 90 ? 2.024 -17.483 -14.513 1.00 90.88 90 PRO A N 1
ATOM 687 C CA . PRO A 1 90 ? 2.852 -17.622 -13.311 1.00 90.88 90 PRO A CA 1
ATOM 688 C C . PRO A 1 90 ? 2.095 -18.309 -12.169 1.00 90.88 90 PRO A C 1
ATOM 690 O O . PRO A 1 90 ? 0.878 -18.147 -12.032 1.00 90.88 90 PRO A O 1
ATOM 693 N N . LYS A 1 91 ? 2.827 -19.056 -11.335 1.00 92.12 91 LYS A N 1
ATOM 694 C CA . LYS A 1 91 ? 2.256 -19.768 -10.187 1.00 92.12 91 LYS A CA 1
ATOM 695 C C . LYS A 1 91 ? 1.688 -18.792 -9.163 1.00 92.12 91 LYS A C 1
ATOM 697 O O . LYS A 1 91 ? 2.019 -17.606 -9.148 1.00 92.12 91 LYS A O 1
ATOM 702 N N . ARG A 1 92 ? 0.853 -19.301 -8.258 1.00 90.06 92 ARG A N 1
ATOM 703 C CA . ARG A 1 92 ? 0.175 -18.482 -7.249 1.00 90.06 92 ARG A CA 1
ATOM 704 C C . ARG A 1 92 ? 1.148 -17.703 -6.356 1.00 90.06 92 ARG A C 1
ATOM 706 O O . ARG A 1 92 ? 0.836 -16.584 -5.958 1.00 90.06 92 ARG A O 1
ATOM 713 N N . GLU A 1 93 ? 2.314 -18.271 -6.078 1.00 89.94 93 GLU A N 1
ATOM 714 C CA . GLU A 1 93 ? 3.364 -17.679 -5.241 1.00 89.94 93 GLU A CA 1
ATOM 715 C C . GLU A 1 93 ? 4.176 -16.611 -5.993 1.00 89.94 93 GLU A C 1
ATOM 717 O O . GLU A 1 93 ? 4.887 -15.814 -5.386 1.00 89.94 93 GLU A O 1
ATOM 722 N N . GLU A 1 94 ? 4.069 -16.586 -7.323 1.00 89.75 94 GLU A N 1
ATOM 723 C CA . GLU A 1 94 ? 4.740 -15.630 -8.202 1.00 89.75 94 GLU A CA 1
ATOM 724 C C . GLU A 1 94 ? 3.835 -14.453 -8.581 1.00 89.75 94 GLU A C 1
ATOM 726 O O . GLU A 1 94 ? 4.257 -13.575 -9.329 1.00 89.75 94 GLU A O 1
ATOM 731 N N . VAL A 1 95 ? 2.588 -14.410 -8.114 1.00 91.19 95 VAL A N 1
ATOM 732 C CA . VAL A 1 95 ? 1.658 -13.311 -8.393 1.00 91.19 95 VAL A CA 1
ATOM 733 C C . VAL A 1 95 ? 1.314 -12.565 -7.116 1.00 91.19 95 VAL A C 1
ATOM 735 O O . VAL A 1 95 ? 1.330 -13.122 -6.022 1.00 91.19 95 VAL A O 1
ATOM 738 N N . ALA A 1 96 ? 1.014 -11.279 -7.257 1.00 89.62 96 ALA A N 1
ATOM 739 C CA . ALA A 1 96 ? 0.518 -10.472 -6.163 1.00 89.62 96 ALA A CA 1
ATOM 740 C C . ALA A 1 96 ? -0.794 -11.066 -5.647 1.00 89.62 96 ALA A C 1
ATOM 742 O O . ALA A 1 96 ? -1.582 -11.627 -6.414 1.00 89.62 96 ALA A O 1
ATOM 743 N N . GLU A 1 97 ? -1.036 -10.885 -4.354 1.00 85.19 97 GLU A N 1
ATOM 744 C CA . GLU A 1 97 ? -2.301 -11.263 -3.743 1.00 85.19 97 GLU A CA 1
ATOM 745 C C . GLU A 1 97 ? -3.480 -10.653 -4.524 1.00 85.19 97 GLU A C 1
ATOM 747 O O . GLU A 1 97 ? -3.449 -9.465 -4.884 1.00 85.19 97 GLU A O 1
ATOM 752 N N . PRO A 1 98 ? -4.519 -11.450 -4.832 1.00 83.81 98 PRO A N 1
ATOM 753 C CA . PRO A 1 98 ? -5.694 -10.931 -5.503 1.00 83.81 98 PRO A CA 1
ATOM 754 C C . PRO A 1 98 ? -6.369 -9.870 -4.631 1.00 83.81 98 PRO A C 1
ATOM 756 O O . PRO A 1 98 ? -6.243 -9.844 -3.406 1.00 83.81 98 PRO A O 1
ATOM 759 N N . HIS A 1 99 ? -7.102 -8.972 -5.276 1.00 80.94 99 HIS A N 1
ATOM 760 C CA . HIS A 1 99 ? -7.844 -7.935 -4.601 1.00 80.94 99 HIS A CA 1
ATOM 761 C C . HIS A 1 99 ? -9.045 -8.647 -4.026 1.00 80.94 99 HIS A C 1
ATOM 763 O O . HIS A 1 99 ? -9.952 -9.051 -4.745 1.00 80.94 99 HIS A O 1
ATOM 769 N N . VAL A 1 100 ? -9.009 -8.875 -2.723 1.00 83.44 100 VAL A N 1
ATOM 770 C CA . VAL A 1 100 ? -10.052 -9.648 -2.055 1.00 83.44 100 VAL A CA 1
ATOM 771 C C . VAL A 1 100 ? -11.245 -8.775 -1.665 1.00 83.44 100 VAL A C 1
ATOM 773 O O . VAL A 1 100 ? -11.926 -9.108 -0.708 1.00 83.44 100 VAL A O 1
ATOM 776 N N . GLY A 1 101 ? -11.502 -7.660 -2.364 1.00 88.69 101 GLY A N 1
ATOM 777 C CA . GLY A 1 101 ? -12.688 -6.812 -2.165 1.00 88.69 101 GLY A CA 1
ATOM 778 C C . GLY A 1 101 ? -12.558 -5.703 -1.112 1.00 88.69 101 GLY A C 1
ATOM 779 O O . GLY A 1 101 ? -13.520 -4.983 -0.863 1.00 88.69 101 GLY A O 1
ATOM 780 N N . PHE A 1 102 ? -11.384 -5.527 -0.502 1.00 91.81 102 PHE A N 1
ATOM 781 C CA . PHE A 1 102 ? -11.154 -4.457 0.472 1.00 91.81 102 PHE A CA 1
ATOM 782 C C . PHE A 1 102 ? -11.039 -3.082 -0.206 1.00 91.81 102 PHE A C 1
ATOM 784 O O . PHE A 1 102 ? -10.178 -2.870 -1.063 1.00 91.81 102 PHE A O 1
ATOM 791 N N . ARG A 1 103 ? -11.877 -2.126 0.205 1.00 91.81 103 ARG A N 1
ATOM 792 C CA . ARG A 1 103 ? -11.809 -0.704 -0.176 1.00 91.81 103 ARG A CA 1
ATOM 793 C C . ARG A 1 103 ? -11.237 0.117 0.973 1.00 91.81 103 ARG A C 1
ATOM 795 O O . ARG A 1 103 ? -11.606 -0.122 2.120 1.00 91.81 103 ARG A O 1
ATOM 802 N N . SER A 1 104 ? -10.357 1.078 0.689 1.00 93.31 104 SER A N 1
ATOM 803 C CA . SER A 1 104 ? -9.882 1.990 1.739 1.00 93.31 104 SER A CA 1
ATOM 804 C C . SER A 1 104 ? -11.045 2.847 2.233 1.00 93.31 104 SER A C 1
ATOM 806 O O . SER A 1 104 ? -11.818 3.361 1.424 1.00 93.31 104 SER A O 1
ATOM 808 N N . ILE A 1 105 ? -11.168 2.995 3.550 1.00 94.62 105 ILE A N 1
ATOM 809 C CA . ILE A 1 105 ? -12.165 3.865 4.201 1.00 94.62 105 ILE A CA 1
ATOM 810 C C . ILE A 1 105 ? -11.516 4.973 5.030 1.00 94.62 105 ILE A C 1
ATOM 812 O O . ILE A 1 105 ? -12.196 5.724 5.726 1.00 94.62 105 ILE A O 1
ATOM 816 N N . PHE A 1 106 ? -10.193 5.073 4.955 1.00 95.19 106 PHE A N 1
ATOM 817 C CA . PHE A 1 106 ? -9.427 6.152 5.543 1.00 95.19 106 PHE A CA 1
ATOM 818 C C . PHE A 1 106 ? -8.526 6.748 4.464 1.00 95.19 106 PHE A C 1
ATOM 820 O O . PHE A 1 106 ? -7.676 6.063 3.895 1.00 95.19 106 PHE A O 1
ATOM 827 N N . SER A 1 107 ? -8.741 8.030 4.165 1.00 89.81 107 SER A N 1
ATOM 828 C CA . SER A 1 107 ? -7.964 8.785 3.174 1.00 89.81 107 SER A CA 1
ATOM 829 C C . SER A 1 107 ? -6.524 9.034 3.627 1.00 89.81 107 SER A C 1
ATOM 831 O O . SER A 1 107 ? -5.660 9.319 2.804 1.00 89.81 107 SER A O 1
ATOM 833 N N . GLY A 1 108 ? -6.269 8.936 4.935 1.00 90.62 108 GLY A N 1
ATOM 834 C CA . GLY A 1 108 ? -5.003 9.311 5.546 1.00 90.62 108 GLY A CA 1
ATOM 835 C C . GLY A 1 108 ? -4.874 10.799 5.872 1.00 90.62 108 GLY A C 1
ATOM 836 O O . GLY A 1 108 ? -3.853 11.191 6.434 1.00 90.62 108 GLY A O 1
ATOM 837 N N . LEU A 1 109 ? -5.875 11.610 5.519 1.00 90.38 109 LEU A N 1
ATOM 838 C CA . LEU A 1 109 ? -5.812 13.070 5.608 1.00 90.38 109 LEU A CA 1
ATOM 839 C C . LEU A 1 109 ? -6.622 13.626 6.775 1.00 90.38 109 LEU A C 1
ATOM 841 O O . LEU A 1 109 ? -6.171 14.536 7.454 1.00 90.38 109 LEU A O 1
ATOM 845 N N . ASP A 1 110 ? -7.817 13.086 6.991 1.00 94.81 110 ASP A N 1
ATOM 846 C CA . ASP A 1 110 ? -8.787 13.623 7.936 1.00 94.81 110 ASP A CA 1
ATOM 847 C C . ASP A 1 110 ? -9.741 12.522 8.434 1.00 94.81 110 ASP A C 1
ATOM 849 O O . ASP A 1 110 ? -9.636 11.346 8.071 1.00 94.81 110 ASP A O 1
ATOM 853 N N . LEU A 1 111 ? -10.686 12.913 9.290 1.00 96.62 111 LEU A N 1
ATOM 854 C CA . LEU A 1 111 ? -11.729 12.038 9.822 1.00 96.62 111 LEU A CA 1
ATOM 855 C C . LEU A 1 111 ? -12.954 11.949 8.899 1.00 96.62 111 LEU A C 1
ATOM 857 O O . LEU A 1 111 ? -14.043 11.627 9.372 1.00 96.62 111 LEU A O 1
ATOM 861 N N . THR A 1 112 ? -12.829 12.221 7.594 1.00 95.62 112 THR A N 1
ATOM 862 C CA . THR A 1 112 ? -13.979 12.158 6.681 1.00 95.62 112 THR A CA 1
ATOM 863 C C . THR A 1 112 ? -14.637 10.783 6.738 1.00 95.62 112 THR A C 1
ATOM 865 O O . THR A 1 112 ? -14.008 9.746 6.530 1.00 95.62 112 THR A O 1
ATOM 868 N N . GLY A 1 113 ? -15.939 10.782 7.028 1.00 94.62 113 GLY A N 1
ATOM 869 C CA . GLY A 1 113 ? -16.740 9.574 7.195 1.00 94.62 113 GLY A CA 1
ATOM 870 C C . GLY A 1 113 ? -16.671 8.938 8.588 1.00 94.62 113 GLY A C 1
ATOM 871 O O . GLY A 1 113 ? -17.484 8.060 8.878 1.00 94.62 113 GLY A O 1
ATOM 872 N N . TRP A 1 114 ? -15.779 9.384 9.462 1.00 96.44 114 TRP A N 1
ATOM 873 C CA . TRP A 1 114 ? -15.688 8.920 10.841 1.00 96.44 114 TRP A CA 1
ATOM 874 C C . TRP A 1 114 ? -16.448 9.861 11.778 1.00 96.44 114 TRP A C 1
ATOM 876 O O . TRP A 1 114 ? -16.508 11.070 11.566 1.00 96.44 114 TRP A O 1
ATOM 886 N N . LYS A 1 115 ? -17.039 9.297 12.830 1.00 97.12 115 LYS A N 1
ATOM 887 C CA . LYS A 1 115 ? -17.759 10.026 13.871 1.00 97.12 115 LYS A CA 1
ATOM 888 C C . LYS A 1 115 ? -17.000 9.887 15.193 1.00 97.12 115 LYS A C 1
ATOM 890 O O . LYS A 1 115 ? -17.121 8.840 15.832 1.00 97.12 115 LYS A O 1
ATOM 895 N N . PRO A 1 116 ? -16.214 10.896 15.599 1.00 97.38 116 PRO A N 1
ATOM 896 C CA . PRO A 1 116 ? -15.625 10.918 16.929 1.00 97.38 116 PRO A CA 1
ATOM 897 C C . PRO A 1 116 ? -16.708 11.198 17.979 1.00 97.38 116 PRO A C 1
ATOM 899 O O . PRO A 1 116 ? -17.590 12.032 17.768 1.00 97.38 116 PRO A O 1
ATOM 902 N N . GLU A 1 117 ? -16.652 10.503 19.112 1.00 97.62 117 GLU A N 1
ATOM 903 C CA . GLU A 1 117 ? -17.536 10.771 20.258 1.00 97.62 117 GLU A CA 1
ATOM 904 C C . GLU A 1 117 ? -17.090 11.999 21.063 1.00 97.62 117 GLU A C 1
ATOM 906 O O . GLU A 1 117 ? -17.925 12.717 21.610 1.00 97.62 117 GLU A O 1
ATOM 911 N N . ALA A 1 118 ? -15.780 12.253 21.112 1.00 97.00 118 ALA A N 1
ATOM 912 C CA . ALA A 1 118 ? -15.177 13.426 21.736 1.00 97.00 118 ALA A CA 1
ATOM 913 C C . ALA A 1 118 ? -14.469 14.277 20.674 1.00 97.00 118 ALA A C 1
ATOM 915 O O . ALA A 1 118 ? -13.716 13.744 19.859 1.00 97.00 118 ALA A O 1
ATOM 916 N N . ALA A 1 119 ? -14.684 15.595 20.695 1.00 94.12 119 ALA A N 1
ATOM 917 C CA . ALA A 1 119 ? -14.147 16.513 19.685 1.00 94.12 119 ALA A CA 1
ATOM 918 C C . ALA A 1 119 ? -12.606 16.526 19.621 1.00 94.12 119 ALA A C 1
ATOM 920 O O . ALA A 1 119 ? -12.044 16.702 18.545 1.00 94.12 119 ALA A O 1
ATOM 921 N N . ASP A 1 120 ? -11.934 16.303 20.754 1.00 95.81 120 ASP A N 1
ATOM 922 C CA . ASP A 1 120 ? -10.475 16.221 20.902 1.00 95.81 120 ASP A CA 1
ATOM 923 C C . ASP A 1 120 ? -9.976 14.774 21.090 1.00 95.81 120 ASP A C 1
ATOM 925 O O . ASP A 1 120 ? -8.843 14.549 21.513 1.00 95.81 120 ASP A O 1
ATOM 929 N N . GLY A 1 121 ? -10.827 13.779 20.821 1.00 97.31 121 GLY A N 1
ATOM 930 C CA . GLY A 1 121 ? -10.522 12.371 21.078 1.00 97.31 121 GLY A CA 1
ATOM 931 C C . GLY A 1 121 ? -9.609 11.724 20.039 1.00 97.31 121 GLY A C 1
ATOM 932 O O . GLY A 1 121 ? -8.863 10.799 20.369 1.00 97.31 121 GLY A O 1
ATOM 933 N N . TRP A 1 122 ? -9.664 12.204 18.794 1.00 98.19 122 TRP A N 1
ATOM 934 C CA . TRP A 1 122 ? -8.975 11.601 17.657 1.00 98.19 122 TRP A CA 1
ATOM 935 C C . TRP A 1 122 ? -8.421 12.645 16.697 1.00 98.19 122 TRP A C 1
ATOM 937 O O . TRP A 1 122 ? -9.079 13.633 16.382 1.00 98.19 122 TRP A O 1
ATOM 947 N N . GLU A 1 123 ? -7.233 12.366 16.175 1.00 97.25 123 GLU A N 1
ATOM 948 C CA . GLU A 1 123 ? -6.573 13.150 15.136 1.00 97.25 123 GLU A CA 1
ATOM 949 C C . GLU A 1 123 ? -6.267 12.252 13.935 1.00 97.25 123 GLU A C 1
ATOM 951 O O . GLU A 1 123 ? -5.891 11.089 14.096 1.00 97.25 123 GLU A O 1
ATOM 956 N N . ALA A 1 124 ? -6.405 12.797 12.730 1.00 96.94 124 ALA A N 1
ATOM 957 C CA . ALA A 1 124 ? -5.983 12.161 11.492 1.00 96.94 124 ALA A CA 1
ATOM 958 C C . ALA A 1 124 ? -4.879 12.995 10.845 1.00 96.94 124 ALA A C 1
ATOM 960 O O . ALA A 1 124 ? -5.084 14.170 10.556 1.00 96.94 124 ALA A O 1
ATOM 961 N N . SER A 1 125 ? -3.715 12.390 10.620 1.00 90.69 125 SER A N 1
ATOM 962 C CA . SER A 1 125 ? -2.605 13.042 9.925 1.00 90.69 125 SER A CA 1
ATOM 963 C C . SER A 1 125 ? -1.608 12.013 9.399 1.00 90.69 125 SER A C 1
ATOM 965 O O . SER A 1 125 ? -1.355 10.989 10.037 1.00 90.69 125 SER A O 1
ATOM 967 N N . GLY A 1 126 ? -1.037 12.267 8.218 1.00 87.06 126 GLY A N 1
ATOM 968 C CA . GLY A 1 126 ? 0.052 11.458 7.659 1.00 87.06 126 GLY A CA 1
ATOM 969 C C . GLY A 1 126 ? -0.282 9.971 7.491 1.00 87.06 126 GLY A C 1
ATOM 970 O O . GLY A 1 126 ? 0.588 9.121 7.679 1.00 87.06 126 GLY A O 1
ATOM 971 N N . GLY A 1 127 ? -1.537 9.631 7.187 1.00 92.50 127 GLY A N 1
ATOM 972 C CA . GLY A 1 127 ? -1.962 8.235 7.068 1.00 92.50 127 GLY A CA 1
ATOM 973 C C . GLY A 1 127 ? -2.223 7.530 8.400 1.00 92.50 127 GLY A C 1
ATOM 974 O O . GLY A 1 127 ? -2.378 6.308 8.395 1.00 92.50 127 GLY A O 1
ATOM 975 N N . ILE A 1 128 ? -2.268 8.257 9.521 1.00 97.12 128 ILE A N 1
ATOM 976 C CA . ILE A 1 128 ? -2.456 7.708 10.870 1.00 97.12 128 ILE A CA 1
ATOM 977 C C . ILE A 1 128 ? -3.671 8.356 11.541 1.00 97.12 128 ILE A C 1
ATOM 979 O O . ILE A 1 128 ? -3.804 9.576 11.555 1.00 97.12 128 ILE A O 1
ATOM 983 N N . LEU A 1 129 ? -4.526 7.523 12.132 1.00 98.12 129 LEU A N 1
ATOM 984 C CA . LEU A 1 129 ? -5.506 7.896 13.147 1.00 98.12 129 LEU A CA 1
ATOM 985 C C . LEU A 1 129 ? -4.852 7.730 14.520 1.00 98.12 129 LEU A C 1
ATOM 987 O O . LEU A 1 129 ? -4.420 6.628 14.866 1.00 98.12 129 LEU A O 1
ATOM 991 N N . ARG A 1 130 ? -4.768 8.804 15.299 1.00 98.00 130 ARG A N 1
ATOM 992 C CA . ARG A 1 130 ? -4.199 8.804 16.649 1.00 98.00 130 ARG A CA 1
ATOM 993 C C . ARG A 1 130 ? -5.294 9.072 17.666 1.00 98.00 130 ARG A C 1
ATOM 995 O O . ARG A 1 130 ? -6.042 10.032 17.517 1.00 98.00 130 ARG A O 1
ATOM 1002 N N . SER A 1 131 ? -5.360 8.246 18.705 1.00 97.88 131 SER A N 1
ATOM 1003 C CA . SER A 1 131 ? -6.300 8.436 19.811 1.00 97.88 131 SER A CA 1
ATOM 1004 C C . SER A 1 131 ? -5.640 9.162 20.985 1.00 97.88 131 SER A C 1
ATOM 1006 O O . SER A 1 131 ? -4.568 8.774 21.459 1.00 97.88 131 SER A O 1
ATOM 1008 N N . ALA A 1 132 ? -6.335 10.177 21.495 1.00 96.94 132 ALA A N 1
ATOM 1009 C CA . ALA A 1 132 ? -6.028 10.889 22.735 1.00 96.94 132 ALA A CA 1
ATOM 1010 C C . ALA A 1 132 ? -6.573 10.167 23.987 1.00 96.94 132 ALA A C 1
ATOM 1012 O O . ALA A 1 132 ? -6.503 10.696 25.092 1.00 96.94 132 ALA A O 1
ATOM 1013 N N . GLY A 1 133 ? -7.132 8.960 23.833 1.00 96.19 133 GLY A N 1
ATOM 1014 C CA . GLY A 1 133 ? -7.666 8.174 24.948 1.00 96.19 133 GLY A CA 1
ATOM 1015 C C . GLY A 1 133 ? -9.063 8.597 25.408 1.00 96.19 133 GLY A C 1
ATOM 1016 O O . GLY A 1 133 ? -9.503 8.162 26.469 1.00 96.19 133 GLY A O 1
ATOM 1017 N N . LYS A 1 134 ? -9.785 9.397 24.612 1.00 96.06 134 LYS A N 1
ATOM 1018 C CA . LYS A 1 134 ? -11.131 9.895 24.932 1.00 96.06 134 LYS A CA 1
ATOM 1019 C C . LYS A 1 134 ? -12.100 9.613 23.788 1.00 96.06 134 LYS A C 1
ATOM 1021 O O . LYS A 1 134 ? -11.826 10.014 22.665 1.00 96.06 134 LYS A O 1
ATOM 1026 N N . GLY A 1 135 ? -13.244 9.000 24.092 1.00 96.81 135 GLY A N 1
ATOM 1027 C CA . GLY A 1 135 ? -14.323 8.750 23.127 1.00 96.81 135 GLY A CA 1
ATOM 1028 C C . GLY A 1 135 ? -13.964 7.777 21.993 1.00 96.81 135 GLY A C 1
ATOM 1029 O O . GLY A 1 135 ? -12.846 7.743 21.483 1.00 96.81 135 GLY A O 1
ATOM 1030 N N . GLY A 1 136 ? -14.918 6.954 21.576 1.00 97.50 136 GLY A N 1
ATOM 1031 C CA . GLY A 1 136 ? -14.762 6.094 20.405 1.00 97.50 136 GLY A CA 1
ATOM 1032 C C . GLY A 1 136 ? -14.644 6.878 19.095 1.00 97.50 136 GLY A C 1
ATOM 1033 O O . GLY A 1 136 ? -15.091 8.024 18.989 1.00 97.50 136 GLY A O 1
ATOM 1034 N N . LEU A 1 137 ? -14.063 6.236 18.080 1.00 98.19 137 LEU A N 1
ATOM 1035 C CA . LEU A 1 137 ? -14.125 6.696 16.692 1.00 98.19 137 LEU A CA 1
ATOM 1036 C C . LEU A 1 137 ? -14.916 5.695 15.861 1.00 98.19 137 LEU A C 1
ATOM 1038 O O . LEU A 1 137 ? -14.463 4.571 15.631 1.00 98.19 137 LEU A O 1
ATOM 1042 N N . THR A 1 138 ? -16.096 6.114 15.416 1.00 97.12 138 THR A N 1
ATOM 1043 C CA . THR A 1 138 ? -17.090 5.213 14.830 1.00 97.12 138 THR A CA 1
ATOM 1044 C C . THR A 1 138 ? -17.246 5.421 13.329 1.00 97.12 138 THR A C 1
ATOM 1046 O O . THR A 1 138 ? -17.356 6.550 12.853 1.00 97.12 138 THR A O 1
ATOM 1049 N N . ARG A 1 139 ? -17.344 4.326 12.577 1.00 95.56 139 ARG A N 1
ATOM 1050 C CA . ARG A 1 139 ? -17.797 4.290 11.184 1.00 95.56 139 ARG A CA 1
ATOM 1051 C C . ARG A 1 139 ? -18.968 3.319 11.075 1.00 95.56 139 ARG A C 1
ATOM 1053 O O . ARG A 1 139 ? -18.869 2.178 11.512 1.00 95.56 139 ARG A O 1
ATOM 1060 N N . LYS A 1 140 ? -20.068 3.770 10.476 1.00 93.38 140 LYS A N 1
ATOM 1061 C CA . LYS A 1 140 ? -21.223 2.922 10.156 1.00 93.38 140 LYS A CA 1
ATOM 1062 C C . LYS A 1 140 ? -21.181 2.527 8.686 1.00 93.38 140 LYS A C 1
ATOM 1064 O O . LYS A 1 140 ? -20.822 3.354 7.843 1.00 93.38 140 LYS A O 1
ATOM 1069 N N . PHE A 1 141 ? -21.560 1.289 8.404 1.00 91.06 141 PHE A N 1
ATOM 1070 C CA . PHE A 1 141 ? -21.766 0.775 7.055 1.00 91.06 141 PHE A CA 1
ATOM 1071 C C . PHE A 1 141 ? -23.243 0.412 6.876 1.00 91.06 141 PHE A C 1
ATOM 1073 O O . PHE A 1 141 ? -23.917 0.064 7.842 1.00 91.06 141 PHE A O 1
ATOM 1080 N N . GLU A 1 142 ? -23.743 0.526 5.647 1.00 89.56 142 GLU A N 1
ATOM 1081 C CA . GLU A 1 142 ? -25.120 0.145 5.280 1.00 89.56 142 GLU A CA 1
ATOM 1082 C C . GLU A 1 142 ? -25.221 -1.333 4.865 1.00 89.56 142 GLU A C 1
ATOM 1084 O O . GLU A 1 142 ? -26.294 -1.819 4.529 1.00 89.56 142 GLU A O 1
ATOM 1089 N N . ASP A 1 143 ? -24.091 -2.034 4.896 1.00 87.88 143 ASP A N 1
ATOM 1090 C CA . ASP A 1 143 ? -23.933 -3.428 4.513 1.00 87.88 143 ASP A CA 1
ATOM 1091 C C . ASP A 1 143 ? -24.546 -4.370 5.578 1.00 87.88 143 ASP A C 1
ATOM 1093 O O . ASP A 1 143 ? -24.452 -4.111 6.783 1.00 87.88 143 ASP A O 1
ATOM 1097 N N . ASP A 1 144 ? -25.134 -5.496 5.156 1.00 86.44 144 ASP A N 1
ATOM 1098 C CA . ASP A 1 144 ? -25.693 -6.497 6.082 1.00 86.44 144 ASP A CA 1
ATOM 1099 C C . ASP A 1 144 ? -24.601 -7.206 6.890 1.00 86.44 144 ASP A C 1
ATOM 1101 O O . ASP A 1 144 ? -24.810 -7.561 8.053 1.00 86.44 144 ASP A O 1
ATOM 1105 N N . SER A 1 145 ? -23.422 -7.390 6.295 1.00 89.62 145 SER A N 1
ATOM 1106 C CA . SER A 1 145 ? -22.238 -7.918 6.971 1.00 89.62 145 SER A CA 1
ATOM 1107 C C . SER A 1 145 ? -20.951 -7.398 6.337 1.00 89.62 145 SER A C 1
ATOM 1109 O O . SER A 1 145 ? -20.844 -7.287 5.114 1.00 89.62 145 SER A O 1
ATOM 1111 N N . SER A 1 146 ? -19.949 -7.103 7.165 1.00 91.94 146 SER A N 1
ATOM 1112 C CA . SER A 1 146 ? -18.668 -6.593 6.675 1.00 91.94 146 SER A CA 1
ATOM 1113 C C . SER A 1 146 ? -17.472 -7.105 7.450 1.00 91.94 146 SER A C 1
ATOM 1115 O O . SER A 1 146 ? -17.557 -7.479 8.619 1.00 91.94 146 SER A O 1
ATOM 1117 N N . GLU A 1 147 ? -16.320 -7.017 6.797 1.00 94.50 147 GLU A N 1
ATOM 1118 C CA . GLU A 1 147 ? -15.001 -7.124 7.403 1.00 94.50 147 GLU A CA 1
ATOM 1119 C C . GLU A 1 147 ? -14.277 -5.781 7.360 1.00 94.50 147 GLU A C 1
ATOM 1121 O O . GLU A 1 147 ? -14.272 -5.094 6.336 1.00 94.50 147 GLU A O 1
ATOM 1126 N N . VAL A 1 148 ? -13.599 -5.440 8.454 1.00 95.19 148 VAL A N 1
ATOM 1127 C CA . VAL A 1 148 ? -12.682 -4.303 8.529 1.00 95.19 148 VAL A CA 1
ATOM 1128 C C . VAL A 1 148 ? -11.272 -4.819 8.797 1.00 95.19 148 VAL A C 1
ATOM 1130 O O . VAL A 1 148 ? -11.027 -5.478 9.808 1.00 95.19 148 VAL A O 1
ATOM 1133 N N . LEU A 1 149 ? -10.347 -4.515 7.887 1.00 95.62 149 LEU A N 1
ATOM 1134 C CA . LEU A 1 149 ? -8.920 -4.808 7.998 1.00 95.62 149 LEU A CA 1
ATOM 1135 C C . LEU A 1 149 ? -8.172 -3.524 8.340 1.00 95.62 149 LEU A C 1
ATOM 1137 O O . LEU A 1 149 ? -8.372 -2.505 7.686 1.00 95.62 149 LEU A O 1
ATOM 1141 N N . PHE A 1 150 ? -7.303 -3.563 9.343 1.00 97.38 150 PHE A N 1
ATOM 1142 C CA . PHE A 1 150 ? -6.529 -2.395 9.755 1.00 97.38 150 PHE A CA 1
ATOM 1143 C C . PHE A 1 150 ? -5.222 -2.780 10.437 1.00 97.38 150 PHE A C 1
ATOM 1145 O O . PHE A 1 150 ? -5.088 -3.866 11.012 1.00 97.38 150 PHE A O 1
ATOM 1152 N N . ASP A 1 151 ? -4.267 -1.854 10.393 1.00 97.88 151 ASP A N 1
ATOM 1153 C CA . ASP A 1 151 ? -3.047 -1.931 11.184 1.00 97.88 151 ASP A CA 1
ATOM 1154 C C . ASP A 1 151 ? -3.203 -1.064 12.434 1.00 97.88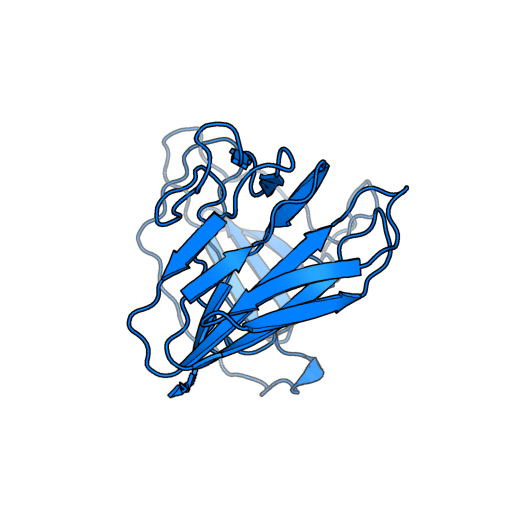 151 ASP A C 1
ATOM 1156 O O . ASP A 1 151 ? -3.660 0.075 12.351 1.00 97.88 151 ASP A O 1
ATOM 1160 N N . TRP A 1 152 ? -2.785 -1.577 13.586 1.00 98.06 152 TRP A N 1
ATOM 1161 C CA . TRP A 1 152 ? -2.848 -0.882 14.867 1.00 98.06 152 TRP A CA 1
ATOM 1162 C C . TRP A 1 152 ? -1.539 -1.026 15.644 1.00 98.06 152 TRP A C 1
ATOM 1164 O O . TRP A 1 152 ? -0.808 -2.014 15.513 1.00 98.06 152 TRP A O 1
ATOM 1174 N N . LYS A 1 153 ? -1.235 -0.024 16.465 1.00 98.00 153 LYS A N 1
ATOM 1175 C CA . LYS A 1 153 ? -0.064 0.004 17.339 1.00 98.00 153 LYS A CA 1
ATOM 1176 C C . LYS A 1 153 ? -0.421 0.708 18.640 1.00 98.00 153 LYS A C 1
ATOM 1178 O O . LYS A 1 153 ? -0.734 1.894 18.646 1.00 98.00 153 LYS A O 1
ATOM 1183 N N . VAL A 1 154 ? -0.321 -0.024 19.744 1.00 97.31 154 VAL A N 1
ATOM 1184 C CA . VAL A 1 154 ? -0.350 0.554 21.094 1.00 97.31 154 VAL A CA 1
ATOM 1185 C C . VAL A 1 154 ? 1.057 0.995 21.519 1.00 97.31 154 VAL A C 1
ATOM 1187 O O . VAL A 1 154 ? 2.046 0.455 21.001 1.00 97.31 154 VAL A O 1
ATOM 1190 N N . PRO A 1 155 ? 1.185 1.942 22.468 1.00 96.19 155 PRO A N 1
ATOM 1191 C CA . PRO A 1 155 ? 2.480 2.355 23.003 1.00 96.19 155 PRO A CA 1
ATOM 1192 C C . PRO A 1 155 ? 3.315 1.175 23.518 1.00 96.19 155 PRO A C 1
ATOM 1194 O O . PRO A 1 155 ? 2.783 0.192 24.027 1.00 96.19 155 PRO A O 1
ATOM 1197 N N . ALA A 1 156 ? 4.643 1.285 23.444 1.00 94.94 156 ALA A N 1
ATOM 1198 C CA . ALA A 1 156 ? 5.562 0.207 23.833 1.00 94.94 156 ALA A CA 1
ATOM 1199 C C . ALA A 1 156 ? 5.437 -0.238 25.304 1.00 94.94 156 ALA A C 1
ATOM 1201 O O . ALA A 1 156 ? 5.810 -1.358 25.630 1.00 94.94 156 ALA A O 1
ATOM 1202 N N . LYS A 1 157 ? 4.917 0.632 26.181 1.00 91.88 157 LYS A N 1
ATOM 1203 C CA . LYS A 1 157 ? 4.703 0.357 27.611 1.00 91.88 157 LYS A CA 1
ATOM 1204 C C . LYS A 1 157 ? 3.315 -0.226 27.932 1.00 91.88 157 LYS A C 1
ATOM 1206 O O . LYS A 1 157 ? 3.029 -0.458 29.099 1.00 91.88 157 LYS A O 1
ATOM 1211 N N . ALA A 1 158 ? 2.449 -0.419 26.936 1.00 89.69 158 ALA A N 1
ATOM 1212 C CA . ALA A 1 158 ? 1.119 -0.998 27.125 1.00 89.69 158 ALA A CA 1
ATOM 1213 C C . ALA A 1 158 ? 1.164 -2.540 27.150 1.00 89.69 158 ALA A C 1
ATOM 1215 O O . ALA A 1 158 ? 2.131 -3.150 26.702 1.00 89.69 158 ALA A O 1
ATOM 1216 N N . GLU A 1 159 ? 0.079 -3.181 27.592 1.00 85.62 159 GLU A N 1
ATOM 1217 C CA . GLU A 1 159 ? -0.036 -4.649 27.714 1.00 85.62 159 GLU A CA 1
ATOM 1218 C C . GLU A 1 159 ? -0.136 -5.404 26.371 1.00 85.62 159 GLU A C 1
ATOM 1220 O O . GLU A 1 159 ? -0.247 -6.627 26.347 1.00 85.62 159 GLU A O 1
ATOM 1225 N N . GLY A 1 160 ? -0.126 -4.703 25.232 1.00 84.31 160 GLY A N 1
ATOM 1226 C CA . GLY A 1 160 ? -0.226 -5.337 23.909 1.00 84.31 160 GLY A CA 1
ATOM 1227 C C . GLY A 1 160 ? -1.623 -5.856 23.578 1.00 84.31 160 GLY A C 1
ATOM 1228 O O . GLY A 1 160 ? -1.792 -6.627 22.636 1.00 84.31 160 GLY A O 1
ATOM 1229 N N . ALA A 1 161 ? -2.632 -5.434 24.336 1.00 92.31 161 ALA A N 1
ATOM 1230 C CA . ALA A 1 161 ? -4.032 -5.689 24.049 1.00 92.31 161 ALA A CA 1
ATOM 1231 C C . ALA A 1 161 ? -4.715 -4.412 23.550 1.00 92.31 161 ALA A C 1
ATOM 1233 O O . ALA A 1 161 ? -4.410 -3.308 24.001 1.00 92.31 161 ALA A O 1
ATOM 1234 N N . TYR A 1 162 ? -5.660 -4.578 22.635 1.00 95.56 162 TYR A N 1
ATOM 1235 C CA . TYR A 1 162 ? -6.531 -3.513 22.157 1.00 95.56 162 TYR A CA 1
ATOM 1236 C C . TYR A 1 162 ? -7.938 -4.065 21.936 1.00 95.56 162 TYR A C 1
ATOM 1238 O O . TYR A 1 162 ? -8.114 -5.275 21.796 1.00 95.56 162 TYR A O 1
ATOM 1246 N N . LYS A 1 163 ? -8.950 -3.203 21.936 1.00 96.00 163 LYS A N 1
ATOM 1247 C CA . LYS A 1 163 ? -10.334 -3.605 21.710 1.00 96.00 163 LYS A CA 1
ATOM 1248 C C . LYS A 1 163 ? -10.941 -2.785 20.587 1.00 96.00 163 LYS A C 1
ATOM 1250 O O . LYS A 1 163 ? -10.612 -1.624 20.392 1.00 96.00 163 LYS A O 1
ATOM 1255 N N . VAL A 1 164 ? -11.850 -3.400 19.854 1.00 95.75 164 VAL A N 1
ATOM 1256 C CA . VAL A 1 164 ? -12.732 -2.701 18.921 1.00 95.75 164 VAL A CA 1
ATOM 1257 C C . VAL A 1 164 ? -14.151 -3.164 19.168 1.00 95.75 164 VAL A C 1
ATOM 1259 O O . VAL A 1 164 ? -14.360 -4.306 19.568 1.00 95.75 164 VAL A O 1
ATOM 1262 N N . THR A 1 165 ? -15.122 -2.296 18.936 1.00 95.00 165 THR A N 1
ATOM 1263 C CA . THR A 1 165 ? -16.535 -2.648 19.054 1.00 95.00 165 THR A CA 1
ATOM 1264 C C . THR A 1 165 ? -17.122 -2.802 17.660 1.00 95.00 165 THR A C 1
ATOM 1266 O O . THR A 1 165 ? -16.947 -1.923 16.820 1.00 95.00 165 THR A O 1
ATOM 1269 N N . VAL A 1 166 ? -17.824 -3.907 17.407 1.00 92.62 166 VAL A N 1
ATOM 1270 C CA . VAL A 1 166 ? -18.532 -4.161 16.144 1.00 92.62 166 VAL A CA 1
ATOM 1271 C C . VAL A 1 166 ? -19.976 -4.522 16.447 1.00 92.62 166 VAL A C 1
ATOM 1273 O O . VAL A 1 166 ? -20.236 -5.493 17.158 1.00 92.62 166 VAL A O 1
ATOM 1276 N N . GLY A 1 167 ? -20.921 -3.708 15.972 1.00 87.50 167 GLY A N 1
ATOM 1277 C CA . GLY A 1 167 ? -22.349 -3.901 16.253 1.00 87.50 167 GLY A CA 1
ATOM 1278 C C . GLY A 1 167 ? -22.657 -3.950 17.757 1.00 87.50 167 GLY A C 1
ATOM 1279 O O . GLY A 1 167 ? -23.486 -4.741 18.200 1.00 87.50 167 GLY A O 1
ATOM 1280 N N . GLY A 1 168 ? -21.922 -3.174 18.563 1.00 84.69 168 GLY A N 1
ATOM 1281 C CA . GLY A 1 168 ? -22.053 -3.143 20.025 1.00 84.69 168 GLY A CA 1
ATOM 1282 C C . GLY A 1 168 ? -21.325 -4.259 20.788 1.00 84.69 168 GLY A C 1
ATOM 1283 O O . GLY A 1 168 ? -21.349 -4.252 22.016 1.00 84.69 168 GLY A O 1
ATOM 1284 N N . LYS A 1 169 ? -20.653 -5.201 20.110 1.00 89.50 169 LYS A N 1
ATOM 1285 C CA . LYS A 1 169 ? -19.870 -6.270 20.757 1.00 89.50 169 LYS A CA 1
ATOM 1286 C C . LYS A 1 169 ? -18.377 -5.956 20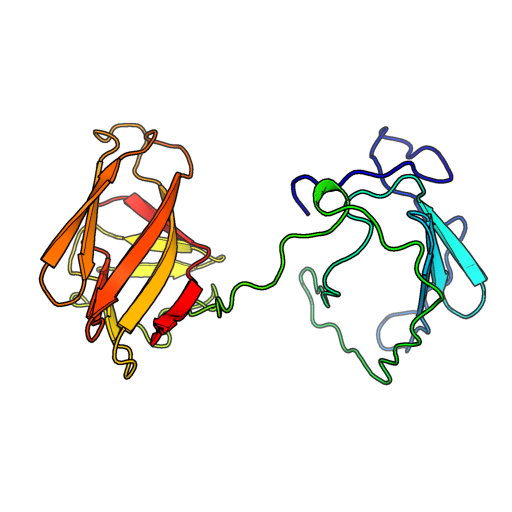.743 1.00 89.50 169 LYS A C 1
ATOM 1288 O O . LYS A 1 169 ? -17.833 -5.624 19.693 1.00 89.50 169 LYS A O 1
ATOM 1293 N N . GLU A 1 170 ? -17.704 -6.109 21.883 1.00 93.62 170 GLU A N 1
ATOM 1294 C CA . GLU A 1 170 ? -16.244 -5.977 21.962 1.00 93.62 170 GLU A CA 1
ATOM 1295 C C . GLU A 1 170 ? -15.535 -7.183 21.329 1.00 93.62 170 GLU A C 1
ATOM 1297 O O . GLU A 1 170 ? -15.828 -8.341 21.629 1.00 93.62 170 GLU A O 1
ATOM 1302 N N . VAL A 1 171 ? -14.525 -6.894 20.515 1.00 95.50 171 VAL A N 1
ATOM 1303 C CA . VAL A 1 171 ? -13.556 -7.845 19.979 1.00 95.50 171 VAL A CA 1
ATOM 1304 C C . VAL A 1 171 ? -12.188 -7.479 20.540 1.00 95.50 171 VAL A C 1
ATOM 1306 O O . VAL A 1 171 ? -11.666 -6.391 20.290 1.00 95.50 171 VAL A O 1
ATOM 1309 N N . LYS A 1 172 ? -11.602 -8.392 21.320 1.00 96.38 172 LYS A N 1
ATOM 1310 C CA . LYS A 1 172 ? -10.260 -8.227 21.886 1.00 96.38 172 LYS A CA 1
ATOM 1311 C C . LYS A 1 172 ? -9.208 -8.653 20.865 1.00 96.38 172 LYS A C 1
ATOM 1313 O O . LYS A 1 172 ? -9.282 -9.740 20.302 1.00 96.38 172 LYS A O 1
ATOM 1318 N N . LEU A 1 173 ? -8.203 -7.810 20.688 1.00 96.38 173 LEU A N 1
ATOM 1319 C CA . LEU A 1 173 ? -7.044 -8.025 19.835 1.00 96.38 173 LEU A CA 1
ATOM 1320 C C . LEU A 1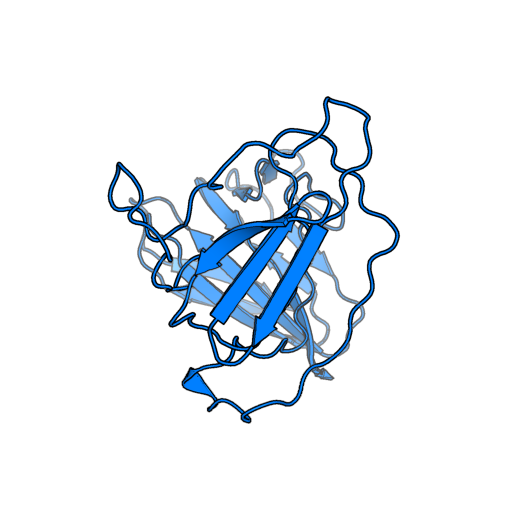 173 ? -5.791 -8.097 20.702 1.00 96.38 173 LEU A C 1
ATOM 1322 O O . LEU A 1 173 ? -5.674 -7.393 21.707 1.00 96.38 173 LEU A O 1
ATOM 1326 N N . THR A 1 174 ? -4.847 -8.940 20.303 1.00 96.12 174 THR A N 1
ATOM 1327 C CA . THR A 1 174 ? -3.534 -9.066 20.936 1.00 96.12 174 THR A CA 1
ATOM 1328 C C . THR A 1 174 ? -2.446 -8.842 19.899 1.00 96.12 174 THR A C 1
ATOM 1330 O O . THR A 1 174 ? -2.599 -9.168 18.721 1.00 96.12 174 THR A O 1
ATOM 1333 N N . GLY A 1 175 ? -1.349 -8.232 20.325 1.00 94.31 175 GLY A N 1
ATOM 1334 C CA . GLY A 1 175 ? -0.259 -7.846 19.449 1.00 94.31 175 GLY A CA 1
ATOM 1335 C C . GLY A 1 175 ? 0.982 -7.465 20.240 1.00 94.31 175 GLY A C 1
ATOM 1336 O O . GLY A 1 175 ? 0.967 -7.381 21.467 1.00 94.31 175 GLY A O 1
ATOM 1337 N N . LYS A 1 176 ? 2.082 -7.228 19.532 1.00 95.88 176 LYS A N 1
ATOM 1338 C CA . LYS A 1 176 ? 3.330 -6.780 20.146 1.00 95.88 176 LYS A CA 1
ATOM 1339 C C . LYS A 1 176 ? 3.246 -5.270 20.436 1.00 95.88 176 LYS A C 1
ATOM 1341 O O . LYS A 1 176 ? 3.077 -4.499 19.484 1.00 95.88 176 LYS A O 1
ATOM 1346 N N . PRO A 1 177 ? 3.393 -4.823 21.700 1.00 95.25 177 PRO A N 1
ATOM 1347 C CA . PRO A 1 177 ? 3.455 -3.401 22.034 1.00 95.25 177 PRO A CA 1
ATOM 1348 C C . PRO A 1 177 ? 4.570 -2.683 21.272 1.00 95.25 177 PRO A C 1
ATOM 1350 O O . PRO A 1 177 ? 5.645 -3.244 21.048 1.00 95.25 177 PRO A O 1
ATOM 1353 N N . GLY A 1 178 ? 4.329 -1.435 20.866 1.00 95.44 178 GLY A N 1
ATOM 1354 C CA . GLY A 1 178 ? 5.309 -0.622 20.139 1.00 95.44 178 GLY A CA 1
ATOM 1355 C C . GLY A 1 178 ? 5.584 -1.067 18.697 1.00 95.44 178 GLY A C 1
ATOM 1356 O O . GLY A 1 178 ? 6.331 -0.391 17.992 1.00 95.44 178 GLY A O 1
ATOM 1357 N N . ALA A 1 179 ? 4.970 -2.157 18.232 1.00 96.25 179 ALA A N 1
ATOM 1358 C CA . ALA A 1 179 ? 5.049 -2.625 16.855 1.00 96.25 179 ALA A CA 1
ATOM 1359 C C . ALA A 1 179 ? 3.686 -2.517 16.163 1.00 96.25 179 ALA A C 1
ATOM 1361 O O . ALA A 1 179 ? 2.639 -2.525 16.807 1.00 96.25 179 ALA A O 1
ATOM 1362 N N . TRP A 1 180 ? 3.707 -2.420 14.836 1.00 97.19 180 TRP A N 1
ATOM 1363 C CA . TRP A 1 180 ? 2.490 -2.513 14.037 1.00 97.19 180 TRP A CA 1
ATOM 1364 C C . TRP A 1 180 ? 1.979 -3.952 14.023 1.00 97.19 180 TRP A C 1
ATOM 1366 O O . TRP A 1 180 ? 2.733 -4.880 13.732 1.00 97.19 180 TRP A O 1
ATOM 1376 N N . ASN A 1 181 ? 0.692 -4.110 14.304 1.00 96.50 181 ASN A N 1
ATOM 1377 C CA . ASN A 1 181 ? -0.041 -5.367 14.268 1.00 96.50 181 ASN A CA 1
ATOM 1378 C C . ASN A 1 181 ? -1.179 -5.226 13.256 1.00 96.50 181 ASN A C 1
ATOM 1380 O O . ASN A 1 181 ? -1.737 -4.141 13.124 1.00 96.50 181 ASN A O 1
ATOM 1384 N N . ARG A 1 182 ? -1.544 -6.304 12.562 1.00 96.50 182 ARG A N 1
ATOM 1385 C CA . ARG A 1 182 ? -2.673 -6.312 11.622 1.00 96.50 182 ARG A CA 1
ATOM 1386 C C . ARG A 1 182 ? -3.825 -7.121 12.195 1.00 96.50 182 ARG A C 1
ATOM 1388 O O . ARG A 1 182 ? -3.605 -8.220 12.696 1.00 96.50 182 ARG A O 1
ATOM 1395 N N . ALA A 1 183 ? -5.040 -6.598 12.081 1.00 96.25 183 ALA A N 1
ATOM 1396 C CA . ALA A 1 183 ? -6.265 -7.298 12.441 1.00 96.25 183 ALA A CA 1
ATOM 1397 C C . ALA A 1 183 ? -7.271 -7.250 11.288 1.00 96.25 183 ALA A C 1
ATOM 1399 O O . ALA A 1 183 ? -7.297 -6.299 10.509 1.00 96.25 183 ALA A O 1
ATOM 1400 N N . THR A 1 184 ? -8.095 -8.292 11.184 1.00 95.56 184 THR A N 1
ATOM 1401 C CA . THR A 1 184 ? -9.325 -8.294 10.384 1.00 95.56 184 THR A CA 1
ATOM 1402 C C . THR A 1 184 ? -10.458 -8.684 11.313 1.00 95.56 184 THR A C 1
ATOM 1404 O O . THR A 1 184 ? -10.361 -9.702 11.997 1.00 95.56 184 THR A O 1
ATOM 1407 N N . VAL A 1 185 ? -11.497 -7.861 11.376 1.00 94.75 185 VAL A N 1
ATOM 1408 C CA . VAL A 1 185 ? -12.635 -8.070 12.271 1.00 94.75 185 VAL A CA 1
ATOM 1409 C C . VAL A 1 185 ? -13.912 -8.054 11.447 1.00 94.75 185 VAL A C 1
ATOM 1411 O O . VAL A 1 185 ? -14.123 -7.134 10.662 1.00 94.75 185 VAL A O 1
ATOM 1414 N N . ALA A 1 186 ? -14.740 -9.079 11.621 1.00 92.50 186 ALA A N 1
ATOM 1415 C CA . ALA A 1 186 ? -16.015 -9.232 10.933 1.00 92.50 186 ALA A CA 1
ATOM 1416 C C . ALA A 1 186 ? -17.191 -8.888 11.857 1.00 92.50 186 ALA A C 1
ATOM 1418 O O . ALA A 1 186 ? -17.101 -9.081 13.072 1.00 92.50 186 ALA A O 1
ATOM 1419 N N . GLY A 1 187 ? -18.306 -8.440 11.285 1.00 86.75 187 GLY A N 1
ATOM 1420 C CA . GLY A 1 187 ? -19.570 -8.332 12.007 1.00 86.75 187 GLY A CA 1
ATOM 1421 C C . GLY A 1 187 ? -20.769 -8.048 11.110 1.00 86.75 187 GLY A C 1
ATOM 1422 O O . GLY A 1 187 ? -20.622 -7.578 9.982 1.00 86.75 187 GLY A O 1
ATOM 1423 N N . ASP A 1 188 ? -21.952 -8.334 11.647 1.00 81.62 188 ASP A N 1
ATOM 1424 C CA . ASP A 1 188 ? -23.241 -8.080 11.005 1.00 81.62 188 ASP A CA 1
ATOM 1425 C C . ASP A 1 188 ? -23.707 -6.644 11.294 1.00 81.62 188 ASP A C 1
ATOM 1427 O O . ASP A 1 188 ? -23.494 -6.137 12.401 1.00 81.62 188 ASP A O 1
ATOM 1431 N N . LYS A 1 189 ? -24.348 -5.998 10.311 1.00 72.62 189 LYS A N 1
ATOM 1432 C CA . LYS A 1 189 ? -24.830 -4.602 10.341 1.00 72.62 189 LYS A CA 1
ATOM 1433 C C . LYS A 1 189 ? -23.803 -3.652 10.972 1.00 72.62 189 LYS A C 1
ATOM 1435 O O . LYS A 1 189 ? -24.073 -3.053 12.021 1.00 72.62 189 LYS A O 1
ATOM 1440 N N . PRO A 1 190 ? -22.578 -3.581 10.425 1.00 80.44 190 PRO A N 1
ATOM 1441 C CA . PRO A 1 190 ? -21.433 -3.198 11.221 1.00 80.44 190 PRO A CA 1
ATOM 1442 C C . PRO A 1 190 ? -21.400 -1.688 11.445 1.00 80.44 190 PRO A C 1
ATOM 1444 O O . PRO A 1 190 ? -21.014 -0.884 10.598 1.00 80.44 190 PRO A O 1
ATOM 1447 N N . GLU A 1 191 ? -21.758 -1.300 12.658 1.00 92.12 191 GLU A N 1
ATOM 1448 C CA . GLU A 1 191 ? -21.211 -0.113 13.293 1.00 92.12 191 GLU A CA 1
ATOM 1449 C C . GLU A 1 191 ? -19.873 -0.499 13.918 1.00 92.12 191 GLU A C 1
ATOM 1451 O O . GLU A 1 191 ? -19.826 -1.317 14.837 1.00 92.12 191 GLU A O 1
ATOM 1456 N N . PHE A 1 192 ? -18.789 0.041 13.370 1.00 94.75 192 PHE A N 1
ATOM 1457 C CA . PHE A 1 192 ? -17.431 -0.264 13.785 1.00 94.75 192 PHE A CA 1
ATOM 1458 C C . PHE A 1 192 ? -16.855 0.909 14.573 1.00 94.75 192 PHE A C 1
ATOM 1460 O O . PHE A 1 192 ? -16.737 2.014 14.042 1.00 94.75 192 PHE A O 1
ATOM 1467 N N . THR A 1 193 ? -16.451 0.666 15.816 1.00 96.69 193 THR A N 1
ATOM 1468 C CA . THR A 1 193 ? -15.888 1.681 16.707 1.00 96.69 193 THR A CA 1
ATOM 1469 C C . THR A 1 193 ? -14.506 1.260 17.175 1.00 96.69 193 THR A C 1
ATOM 1471 O O . THR A 1 193 ? -14.337 0.244 17.854 1.00 96.69 193 THR A O 1
ATOM 1474 N N . PHE A 1 194 ? -13.508 2.078 16.859 1.00 97.56 194 PHE A N 1
ATOM 1475 C CA . PHE A 1 194 ? -12.213 2.001 17.518 1.00 97.56 194 PHE A CA 1
ATOM 1476 C C . PHE A 1 194 ? -12.365 2.523 18.949 1.00 97.56 194 PHE A C 1
ATOM 1478 O O . PHE A 1 194 ? -12.720 3.688 19.144 1.00 97.56 194 PHE A O 1
ATOM 1485 N N . THR A 1 195 ? -12.124 1.676 19.957 1.00 97.00 195 THR A N 1
ATOM 1486 C CA . THR A 1 195 ? -12.189 2.124 21.355 1.00 97.00 195 THR A CA 1
ATOM 1487 C C . THR A 1 195 ? -11.021 3.068 21.645 1.00 97.00 195 THR A C 1
ATOM 1489 O O . THR A 1 195 ? -9.923 2.839 21.123 1.00 97.00 195 THR A O 1
ATOM 1492 N N . PRO A 1 196 ? -11.207 4.107 22.471 1.00 96.00 196 PRO A N 1
ATOM 1493 C CA . PRO A 1 196 ? -10.126 5.020 22.806 1.00 96.00 196 PRO A CA 1
ATOM 1494 C C . PRO A 1 196 ? -9.043 4.322 23.630 1.00 96.00 196 PRO A C 1
ATOM 1496 O O . PRO A 1 196 ? -9.329 3.574 24.563 1.00 96.00 196 PRO A O 1
ATOM 1499 N N . ALA A 1 197 ? -7.789 4.612 23.305 1.00 95.00 197 ALA A N 1
ATOM 1500 C CA . ALA A 1 197 ? -6.629 4.305 24.134 1.00 95.00 197 ALA A CA 1
ATOM 1501 C C . ALA A 1 197 ? -5.551 5.362 23.877 1.00 95.00 197 ALA A C 1
ATOM 1503 O O . ALA A 1 197 ? -5.247 5.674 22.723 1.00 95.00 197 ALA A O 1
ATOM 1504 N N . GLU A 1 198 ? -5.010 5.966 24.930 1.00 95.31 198 GLU A N 1
ATOM 1505 C CA . GLU A 1 198 ? -4.035 7.046 24.778 1.00 95.31 198 GLU A CA 1
ATOM 1506 C C . GLU A 1 198 ? -2.783 6.557 24.034 1.00 95.31 198 GLU A C 1
ATOM 1508 O O . GLU A 1 198 ? -2.211 5.510 24.350 1.00 95.31 198 GLU A O 1
ATOM 1513 N N . GLY A 1 199 ? -2.378 7.299 23.001 1.00 94.06 199 GLY A N 1
ATOM 1514 C CA . GLY A 1 199 ? -1.203 6.968 22.195 1.00 94.06 199 GLY A CA 1
ATOM 1515 C C . GLY A 1 199 ? -1.392 5.780 21.246 1.00 94.06 199 GLY A C 1
ATOM 1516 O O . GLY A 1 199 ? -0.426 5.366 20.603 1.00 94.06 199 GLY A O 1
ATOM 1517 N N . LEU A 1 200 ? -2.609 5.240 21.132 1.00 97.69 200 LEU A N 1
ATOM 1518 C CA . LEU A 1 200 ? -2.962 4.291 20.083 1.00 97.69 200 LEU A CA 1
ATOM 1519 C C . LEU A 1 200 ? -2.859 4.961 18.712 1.00 97.69 200 LEU A C 1
ATOM 1521 O O . LEU A 1 200 ? -3.382 6.055 18.496 1.00 97.69 200 LEU A O 1
ATOM 1525 N N . GLU A 1 201 ? -2.237 4.252 17.779 1.00 98.19 201 GLU A N 1
ATOM 1526 C CA . GLU A 1 201 ? -2.183 4.611 16.369 1.00 98.19 201 GLU A CA 1
ATOM 1527 C C . GLU A 1 201 ? -2.847 3.527 15.520 1.00 98.19 201 GLU A C 1
ATOM 1529 O O . GLU A 1 201 ? -2.644 2.331 15.748 1.00 98.19 201 GLU A O 1
ATOM 1534 N N . ILE A 1 202 ? -3.602 3.947 14.509 1.00 98.06 202 ILE A N 1
ATOM 1535 C CA . ILE A 1 202 ? -4.266 3.080 13.536 1.00 98.06 202 ILE A CA 1
ATOM 1536 C C . ILE A 1 202 ? -3.978 3.603 12.130 1.00 98.06 202 ILE A C 1
ATOM 1538 O O . ILE A 1 202 ? -3.938 4.809 11.905 1.00 98.06 202 ILE A O 1
ATOM 1542 N N . ARG A 1 203 ? -3.776 2.709 11.165 1.00 96.69 203 ARG A N 1
ATOM 1543 C CA . ARG A 1 203 ? -3.588 3.062 9.751 1.00 96.69 203 ARG A CA 1
ATOM 1544 C C . ARG A 1 203 ? -4.131 1.971 8.842 1.00 96.69 203 ARG A C 1
ATOM 1546 O O . ARG A 1 203 ? -4.525 0.904 9.311 1.00 96.69 203 ARG A O 1
ATOM 1553 N N . SER A 1 204 ? -4.080 2.222 7.533 1.00 93.25 204 SER A N 1
ATOM 1554 C CA . SER A 1 204 ? -4.376 1.201 6.521 1.00 93.25 204 SER A CA 1
ATOM 1555 C C . SER A 1 204 ? -5.735 0.543 6.776 1.00 93.25 204 SER A C 1
ATOM 1557 O O . SER A 1 204 ? -5.823 -0.675 6.875 1.00 93.25 204 SER A O 1
ATOM 1559 N N . VAL A 1 205 ? -6.772 1.369 6.953 1.00 96.38 205 VAL A N 1
ATOM 1560 C CA . VAL A 1 205 ? -8.115 0.911 7.313 1.00 96.38 205 VAL A CA 1
ATOM 1561 C C . VAL A 1 205 ? -8.917 0.636 6.049 1.00 96.38 205 VAL A C 1
ATOM 1563 O O . VAL A 1 205 ? -9.216 1.546 5.269 1.00 96.38 205 VAL A O 1
ATOM 1566 N N . PHE A 1 206 ? -9.290 -0.622 5.866 1.00 95.12 206 PHE A N 1
ATOM 1567 C CA . PHE A 1 206 ? -10.052 -1.098 4.730 1.00 95.12 206 PHE A CA 1
ATOM 1568 C C . PHE A 1 206 ? -11.318 -1.805 5.175 1.00 95.12 206 PHE A C 1
ATOM 1570 O O . PHE A 1 206 ? -11.360 -2.442 6.220 1.00 95.12 206 PHE A O 1
ATOM 1577 N N . HIS A 1 207 ? -12.329 -1.741 4.327 1.00 94.81 207 HIS A N 1
ATOM 1578 C CA . HIS A 1 207 ? -13.618 -2.374 4.524 1.00 94.81 207 HIS A CA 1
ATOM 1579 C C . HIS A 1 207 ? -13.935 -3.301 3.354 1.00 94.81 207 HIS A C 1
ATOM 1581 O O . HIS A 1 207 ? -13.649 -2.962 2.205 1.00 94.81 207 HIS A O 1
ATOM 1587 N N . ARG A 1 208 ? -14.605 -4.416 3.617 1.00 93.56 208 ARG A N 1
ATOM 1588 C CA . ARG A 1 208 ? -15.197 -5.282 2.600 1.00 93.56 208 ARG A CA 1
ATOM 1589 C C . ARG A 1 208 ? -16.608 -5.682 3.013 1.00 93.56 208 ARG A C 1
ATOM 1591 O O . ARG A 1 208 ? -16.787 -6.186 4.112 1.00 93.56 208 ARG A O 1
ATOM 1598 N N . HIS A 1 209 ? -17.562 -5.515 2.101 1.00 91.69 209 HIS A N 1
ATOM 1599 C CA . HIS A 1 209 ? -18.905 -6.093 2.205 1.00 91.69 209 HIS A CA 1
ATOM 1600 C C . HIS A 1 209 ? -18.820 -7.597 1.915 1.00 91.69 209 HIS A C 1
ATOM 1602 O O . HIS A 1 209 ? -18.178 -7.982 0.933 1.00 91.69 209 HIS A O 1
ATOM 1608 N N . THR A 1 210 ? -19.377 -8.443 2.782 1.00 86.50 210 THR A N 1
ATOM 1609 C CA . THR A 1 210 ? -19.222 -9.907 2.687 1.00 86.50 210 THR A CA 1
ATOM 1610 C C . THR A 1 210 ? -20.500 -10.656 2.314 1.00 86.50 210 THR A C 1
ATOM 1612 O O . THR A 1 210 ? -20.382 -11.739 1.734 1.00 86.50 210 THR A O 1
ATOM 1615 N N . LYS A 1 211 ? -21.687 -10.110 2.599 1.00 76.25 211 LYS A N 1
ATOM 1616 C CA . LYS A 1 211 ? -23.005 -10.603 2.157 1.00 76.25 211 LYS A CA 1
ATOM 1617 C C . LYS A 1 211 ? -24.000 -9.469 2.125 1.00 76.25 211 LYS A C 1
ATOM 1619 O O . LYS A 1 211 ? -23.983 -8.700 3.114 1.00 76.25 211 LYS A O 1
#